Protein AF-A0A961GAX3-F1 (afdb_monomer_lite)

Structure (mmCIF, N/CA/C/O backbone):
data_AF-A0A961GAX3-F1
#
_entry.id   AF-A0A961GAX3-F1
#
loop_
_atom_site.group_PDB
_atom_site.id
_atom_site.type_symbol
_atom_site.label_atom_id
_atom_site.label_alt_id
_atom_site.label_comp_id
_atom_site.label_asym_id
_atom_site.label_entity_id
_atom_site.label_seq_id
_atom_site.pdbx_PDB_ins_code
_atom_site.Cartn_x
_atom_site.Cartn_y
_atom_site.Cartn_z
_atom_site.occupancy
_atom_site.B_iso_or_equiv
_atom_site.auth_seq_id
_atom_site.auth_comp_id
_atom_site.auth_asym_id
_atom_site.auth_atom_id
_atom_site.pdbx_PDB_model_num
ATOM 1 N N . MET A 1 1 ? 56.245 -54.446 -40.796 1.00 44.62 1 MET A N 1
ATOM 2 C CA . MET A 1 1 ? 55.025 -54.880 -41.505 1.00 44.62 1 MET A CA 1
ATOM 3 C C . MET A 1 1 ? 53.901 -54.897 -40.489 1.00 44.62 1 MET A C 1
ATOM 5 O O . MET A 1 1 ? 53.884 -55.781 -39.648 1.00 44.62 1 MET A O 1
ATOM 9 N N . ALA A 1 2 ? 53.057 -53.870 -40.490 1.00 53.25 2 ALA A N 1
ATOM 10 C CA . ALA A 1 2 ? 51.836 -53.818 -39.697 1.00 53.25 2 ALA A CA 1
ATOM 11 C C . ALA A 1 2 ? 50.770 -53.218 -40.616 1.00 53.25 2 ALA A C 1
ATOM 13 O O . ALA A 1 2 ? 50.854 -52.039 -40.960 1.00 53.25 2 ALA A O 1
ATOM 14 N N . ASP A 1 3 ? 49.856 -54.063 -41.089 1.00 55.44 3 ASP A N 1
ATOM 15 C CA . ASP A 1 3 ? 48.730 -53.647 -41.918 1.00 55.44 3 ASP A CA 1
ATOM 16 C C . ASP A 1 3 ? 47.717 -52.904 -41.045 1.00 55.44 3 ASP A C 1
ATOM 18 O O . ASP A 1 3 ? 47.055 -53.480 -40.180 1.00 55.44 3 ASP A O 1
ATOM 22 N N . SER A 1 4 ? 47.620 -51.595 -41.267 1.00 66.50 4 SER A N 1
ATOM 23 C CA . SER A 1 4 ? 46.570 -50.748 -40.713 1.00 66.50 4 SER A CA 1
ATOM 24 C C . SER A 1 4 ? 45.302 -50.965 -41.534 1.00 66.50 4 SER A C 1
ATOM 26 O O . SER A 1 4 ? 45.187 -50.496 -42.666 1.00 66.50 4 SER A O 1
ATOM 28 N N . THR A 1 5 ? 44.354 -51.715 -40.976 1.00 61.47 5 THR A N 1
ATOM 29 C CA . THR A 1 5 ? 43.037 -51.917 -41.587 1.00 61.47 5 THR A CA 1
ATOM 30 C C . THR A 1 5 ? 42.170 -50.706 -41.249 1.00 61.47 5 THR A C 1
ATOM 32 O O . THR A 1 5 ? 41.530 -50.654 -40.200 1.00 61.47 5 THR A O 1
ATOM 35 N N . ALA A 1 6 ? 42.188 -49.691 -42.112 1.00 61.75 6 ALA A N 1
ATOM 36 C CA . ALA A 1 6 ? 41.273 -48.562 -42.017 1.00 61.75 6 ALA A CA 1
ATOM 37 C C . ALA A 1 6 ? 39.861 -49.037 -42.392 1.00 61.75 6 ALA A C 1
ATOM 39 O O . ALA A 1 6 ? 39.559 -49.254 -43.566 1.00 61.75 6 ALA A O 1
ATOM 40 N N . ALA A 1 7 ? 39.004 -49.221 -41.385 1.00 64.38 7 ALA A N 1
ATOM 41 C CA . ALA A 1 7 ? 37.583 -49.464 -41.585 1.00 64.38 7 ALA A CA 1
ATOM 42 C C . ALA A 1 7 ? 36.988 -48.277 -42.355 1.00 64.38 7 ALA A C 1
ATOM 44 O O . ALA A 1 7 ? 36.882 -47.163 -41.842 1.00 64.38 7 ALA A O 1
ATOM 45 N N . THR A 1 8 ? 36.662 -48.512 -43.621 1.00 63.47 8 THR A N 1
ATOM 46 C CA . THR A 1 8 ? 36.004 -47.539 -44.484 1.00 63.47 8 THR A CA 1
ATOM 47 C C . THR A 1 8 ? 34.572 -47.406 -43.978 1.00 63.47 8 THR A C 1
ATOM 49 O O . THR A 1 8 ? 33.768 -48.318 -44.148 1.00 63.47 8 THR A O 1
ATOM 52 N N . ALA A 1 9 ? 34.278 -46.319 -43.263 1.00 60.88 9 ALA A N 1
ATOM 53 C CA . ALA A 1 9 ? 32.916 -46.007 -42.856 1.00 60.88 9 ALA A CA 1
ATOM 54 C C . ALA A 1 9 ? 32.071 -45.849 -44.123 1.00 60.88 9 ALA A C 1
ATOM 56 O O . ALA A 1 9 ? 32.376 -45.008 -44.967 1.00 60.88 9 ALA A O 1
ATOM 57 N N . ASP A 1 10 ? 31.064 -46.704 -44.264 1.00 60.75 10 ASP A N 1
ATOM 58 C CA . ASP A 1 10 ? 30.196 -46.776 -45.429 1.00 60.75 10 ASP A CA 1
ATOM 59 C C . ASP A 1 10 ? 29.312 -45.511 -45.498 1.00 60.75 10 ASP A C 1
ATOM 61 O O . ASP A 1 10 ? 28.414 -45.341 -44.664 1.00 60.75 10 ASP A O 1
ATOM 65 N N . PRO A 1 11 ? 29.559 -44.577 -46.439 1.00 59.50 11 PRO A N 1
ATOM 66 C CA . PRO A 1 11 ? 28.856 -43.294 -46.498 1.00 59.50 11 PRO A CA 1
ATOM 67 C C . PRO A 1 11 ? 27.391 -43.434 -46.945 1.00 59.50 11 PRO A C 1
ATOM 69 O O . PRO A 1 11 ? 26.654 -42.443 -46.990 1.00 59.50 11 PRO A O 1
ATOM 72 N N . GLU A 1 12 ? 26.956 -44.645 -47.301 1.00 53.31 12 GLU A N 1
ATOM 73 C CA . GLU A 1 12 ? 25.617 -44.906 -47.819 1.00 53.31 12 GLU A CA 1
ATOM 74 C C . GLU A 1 12 ? 24.557 -45.028 -46.708 1.00 53.31 12 GLU A C 1
ATOM 76 O O . GLU A 1 12 ? 23.417 -44.588 -46.892 1.00 53.31 12 GLU A O 1
ATOM 81 N N . LEU A 1 13 ? 24.936 -45.492 -45.510 1.00 53.84 13 LEU A N 1
ATOM 82 C CA . LEU A 1 13 ? 24.017 -45.607 -44.365 1.00 53.84 13 LEU A CA 1
ATOM 83 C C . LEU A 1 13 ? 23.587 -44.247 -43.780 1.00 53.84 13 LEU A C 1
ATOM 85 O O . LEU A 1 13 ? 22.496 -44.137 -43.214 1.00 53.84 13 LEU A O 1
ATOM 89 N N . ASP A 1 14 ? 24.373 -43.184 -43.978 1.00 54.28 14 ASP A N 1
ATOM 90 C CA . ASP A 1 14 ? 24.046 -41.841 -43.473 1.00 54.28 14 ASP A CA 1
ATOM 91 C C . ASP A 1 14 ? 23.027 -41.085 -44.346 1.00 54.28 14 ASP A C 1
ATOM 93 O O . ASP A 1 14 ? 22.298 -40.211 -43.859 1.00 54.28 14 ASP A O 1
ATOM 97 N N . ARG A 1 15 ? 22.902 -41.434 -45.634 1.00 55.25 15 ARG A N 1
ATOM 98 C CA . ARG A 1 15 ? 22.014 -40.708 -46.565 1.00 55.25 15 ARG A CA 1
ATOM 99 C C . ARG A 1 15 ? 20.536 -41.049 -46.386 1.00 55.25 15 ARG A C 1
ATOM 101 O O . ARG A 1 15 ? 19.686 -40.186 -46.605 1.00 55.25 15 ARG A O 1
ATOM 108 N N . VAL A 1 16 ? 20.215 -42.260 -45.931 1.00 53.75 16 VAL A N 1
ATOM 109 C CA . VAL A 1 16 ? 18.820 -42.701 -45.726 1.00 53.75 16 VAL A CA 1
ATOM 110 C C . VAL A 1 16 ? 18.269 -42.253 -44.361 1.00 53.75 16 VAL A C 1
ATOM 112 O O . VAL A 1 16 ? 17.062 -42.059 -44.204 1.00 53.75 16 VAL A O 1
ATOM 115 N N . ALA A 1 17 ? 19.139 -41.997 -43.378 1.00 54.66 17 ALA A N 1
ATOM 116 C CA . ALA A 1 17 ? 18.741 -41.509 -42.055 1.00 54.66 17 ALA A CA 1
ATOM 117 C C . ALA A 1 17 ? 18.467 -39.989 -42.012 1.00 54.66 17 ALA A C 1
ATOM 119 O O . ALA A 1 17 ? 17.726 -39.514 -41.144 1.00 54.66 17 ALA A O 1
ATOM 120 N N . ALA A 1 18 ? 19.024 -39.219 -42.952 1.00 59.62 18 ALA A N 1
ATOM 121 C CA . ALA A 1 18 ? 18.955 -37.757 -42.978 1.00 59.62 18 ALA A CA 1
ATOM 122 C C . ALA A 1 18 ? 17.530 -37.150 -43.036 1.00 59.62 18 ALA A C 1
ATOM 124 O O . ALA A 1 18 ? 17.259 -36.237 -42.250 1.00 59.62 18 ALA A O 1
ATOM 125 N N . PRO A 1 19 ? 16.587 -37.610 -43.887 1.00 67.06 19 PRO A N 1
ATOM 126 C CA . PRO A 1 19 ? 15.268 -36.977 -43.982 1.00 67.06 19 PRO A CA 1
ATOM 127 C C . PRO A 1 19 ? 14.395 -37.263 -42.756 1.00 67.06 19 PRO A C 1
ATOM 129 O O . PRO A 1 19 ? 13.707 -36.368 -42.268 1.00 67.06 19 PRO A O 1
ATOM 132 N N . ARG A 1 20 ? 14.472 -38.479 -42.196 1.00 72.06 20 ARG A N 1
ATOM 133 C CA . ARG A 1 20 ? 13.721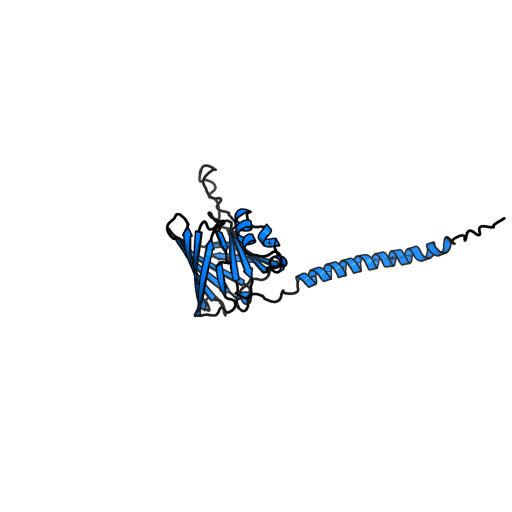 -38.852 -40.986 1.00 72.06 20 ARG A CA 1
ATOM 134 C C . ARG A 1 20 ? 14.228 -38.110 -39.751 1.00 72.06 20 ARG A C 1
ATOM 136 O O . ARG A 1 20 ? 13.416 -37.654 -38.953 1.00 72.06 20 ARG A O 1
ATOM 143 N N . ARG A 1 21 ? 15.548 -37.923 -39.622 1.00 73.44 21 ARG A N 1
ATOM 144 C CA . ARG A 1 21 ? 16.147 -37.126 -38.537 1.00 73.44 21 ARG A CA 1
ATOM 145 C C . ARG A 1 21 ? 15.779 -35.645 -38.639 1.00 73.44 21 ARG A C 1
ATOM 147 O O . ARG A 1 21 ? 15.472 -35.036 -37.621 1.00 73.44 21 ARG A O 1
ATOM 154 N N . ARG A 1 22 ? 15.743 -35.078 -39.852 1.00 75.75 22 ARG A N 1
ATOM 155 C CA . ARG A 1 22 ? 15.303 -33.688 -40.076 1.00 75.75 22 ARG A CA 1
ATOM 156 C C . ARG A 1 22 ? 13.824 -33.488 -39.750 1.00 75.75 22 ARG A C 1
ATOM 158 O O . ARG A 1 22 ? 13.491 -32.506 -39.100 1.00 75.75 22 ARG A O 1
ATOM 165 N N . LEU A 1 23 ? 12.961 -34.429 -40.139 1.00 81.44 23 LEU A N 1
ATOM 166 C CA . LEU A 1 23 ? 11.537 -34.387 -39.796 1.00 81.44 23 LEU A CA 1
ATOM 167 C C . LEU A 1 23 ? 11.319 -34.511 -38.280 1.00 81.44 23 LEU A C 1
ATOM 169 O O . LEU A 1 23 ? 10.557 -33.742 -37.706 1.00 81.44 23 LEU A O 1
ATOM 173 N N . ALA A 1 24 ? 12.026 -35.437 -37.624 1.00 81.06 24 ALA A N 1
ATOM 174 C CA . ALA A 1 24 ? 11.963 -35.590 -36.174 1.00 81.06 24 ALA A CA 1
ATOM 175 C C . ALA A 1 24 ? 12.418 -34.311 -35.452 1.00 81.06 24 ALA A C 1
ATOM 177 O O . ALA A 1 24 ? 11.715 -33.834 -34.568 1.00 81.06 24 ALA A O 1
ATOM 178 N N . ALA A 1 25 ? 13.533 -33.702 -35.869 1.00 78.44 25 ALA A N 1
ATOM 179 C CA . ALA A 1 25 ? 14.003 -32.438 -35.300 1.00 78.44 25 ALA A CA 1
ATOM 180 C C . ALA A 1 25 ? 12.998 -31.289 -35.509 1.00 78.44 25 ALA A C 1
ATOM 182 O O . ALA A 1 25 ? 12.737 -30.532 -34.576 1.00 78.44 25 ALA A O 1
ATOM 183 N N . ALA A 1 26 ? 12.386 -31.199 -36.695 1.00 83.00 26 ALA A N 1
ATOM 184 C CA . ALA A 1 26 ? 11.384 -30.182 -37.017 1.00 83.00 26 ALA A CA 1
ATOM 185 C C . ALA A 1 26 ? 10.097 -30.295 -36.181 1.00 83.00 26 ALA A C 1
ATOM 187 O O . ALA A 1 26 ? 9.376 -29.312 -36.067 1.00 83.00 26 ALA A O 1
ATOM 188 N N . ILE A 1 27 ? 9.812 -31.461 -35.593 1.00 88.19 27 ILE A N 1
ATOM 189 C CA . ILE A 1 27 ? 8.665 -31.672 -34.697 1.00 88.19 27 ILE A CA 1
ATOM 190 C C . ILE A 1 27 ? 9.081 -31.499 -33.232 1.00 88.19 27 ILE A C 1
ATOM 192 O O . ILE A 1 27 ? 8.392 -30.828 -32.466 1.00 88.19 27 ILE A O 1
ATOM 196 N N . VAL A 1 28 ? 10.214 -32.083 -32.836 1.00 90.25 28 VAL A N 1
ATOM 197 C CA . VAL A 1 28 ? 10.660 -32.105 -31.435 1.00 90.25 28 VAL A CA 1
ATOM 198 C C . VAL A 1 28 ? 11.005 -30.706 -30.936 1.00 90.25 28 VAL A C 1
ATOM 200 O O . VAL A 1 28 ? 10.596 -30.351 -29.837 1.00 90.25 28 VAL A O 1
ATOM 203 N N . VAL A 1 29 ? 11.706 -29.890 -31.727 1.00 87.44 29 VAL A N 1
ATOM 204 C CA . VAL A 1 29 ? 12.098 -28.535 -31.304 1.00 87.44 29 VAL A CA 1
ATOM 205 C C . VAL A 1 29 ? 10.883 -27.647 -30.998 1.00 87.44 29 VAL A C 1
ATOM 207 O O . VAL A 1 29 ? 10.808 -27.156 -29.873 1.00 87.44 29 VAL A O 1
ATOM 210 N N . PRO A 1 30 ? 9.899 -27.456 -31.902 1.00 87.38 30 PRO A N 1
ATOM 211 C CA . PRO A 1 30 ? 8.727 -26.649 -31.576 1.00 87.38 30 PRO A CA 1
ATOM 212 C C . PRO A 1 30 ? 7.880 -27.274 -30.466 1.00 87.38 30 PRO A C 1
ATOM 214 O O . PRO A 1 30 ? 7.343 -26.531 -29.656 1.00 87.38 30 PRO A O 1
ATOM 217 N N . ALA A 1 31 ? 7.802 -28.605 -30.360 1.00 87.88 31 ALA A N 1
ATOM 218 C CA . ALA A 1 31 ? 7.109 -29.245 -29.242 1.00 87.88 31 ALA A CA 1
ATOM 219 C C . ALA A 1 31 ? 7.772 -28.922 -27.891 1.00 87.88 31 ALA A C 1
ATOM 221 O O . ALA A 1 31 ? 7.073 -28.573 -26.945 1.00 87.88 31 ALA A O 1
ATOM 222 N N . VAL A 1 32 ? 9.106 -28.974 -27.802 1.00 89.75 32 VAL A N 1
ATOM 223 C CA . VAL A 1 32 ? 9.855 -28.586 -26.594 1.00 89.75 32 VAL A CA 1
ATOM 224 C C . VAL A 1 32 ? 9.686 -27.097 -26.299 1.00 89.75 32 VAL A C 1
ATOM 226 O O . VAL A 1 32 ? 9.496 -26.739 -25.142 1.00 89.75 32 VAL A O 1
ATOM 229 N N . VAL A 1 33 ? 9.694 -26.234 -27.318 1.00 88.94 33 VAL A N 1
ATOM 230 C CA . VAL A 1 33 ? 9.457 -24.791 -27.140 1.00 88.94 33 VAL A CA 1
ATOM 231 C C . VAL A 1 33 ? 8.035 -24.522 -26.643 1.00 88.94 33 VAL A C 1
ATOM 233 O O . VAL A 1 33 ? 7.868 -23.766 -25.694 1.00 88.94 33 VAL A O 1
ATOM 236 N N . VAL A 1 34 ? 7.015 -25.160 -27.224 1.00 88.19 34 VAL A N 1
ATOM 237 C CA . VAL A 1 34 ? 5.610 -25.004 -26.808 1.00 88.19 34 VAL A CA 1
ATOM 238 C C . VAL A 1 34 ? 5.384 -25.557 -25.404 1.00 88.19 34 VAL A C 1
ATOM 240 O O . VAL A 1 34 ? 4.711 -24.913 -24.607 1.00 88.19 34 VAL A O 1
ATOM 243 N N . LEU A 1 35 ? 5.962 -26.714 -25.069 1.00 86.00 35 LEU A N 1
ATOM 244 C CA . LEU A 1 35 ? 5.871 -27.282 -23.721 1.00 86.00 35 LEU A CA 1
ATOM 245 C C . LEU A 1 35 ? 6.642 -26.445 -22.695 1.00 86.00 35 LEU A C 1
ATOM 247 O O . LEU A 1 35 ? 6.156 -26.260 -21.585 1.00 86.00 35 LEU A O 1
ATOM 251 N N . GLY A 1 36 ? 7.809 -25.911 -23.063 1.00 81.31 36 GLY A N 1
ATOM 252 C CA . GLY A 1 36 ? 8.602 -25.027 -22.209 1.00 81.31 36 GLY A CA 1
ATOM 253 C C . GLY A 1 36 ? 7.897 -23.696 -21.948 1.00 81.31 36 GLY A C 1
ATOM 254 O O . GLY A 1 36 ? 7.695 -23.328 -20.796 1.00 81.31 36 GLY A O 1
ATOM 255 N N . ALA A 1 37 ? 7.453 -23.012 -23.005 1.00 80.25 37 ALA A N 1
ATOM 256 C CA . ALA A 1 37 ? 6.710 -21.757 -22.895 1.00 80.25 37 ALA A CA 1
ATOM 257 C C . ALA A 1 37 ? 5.357 -21.953 -22.194 1.00 80.25 37 ALA A C 1
ATOM 259 O O . ALA A 1 37 ? 4.985 -21.157 -21.339 1.00 80.25 37 ALA A O 1
ATOM 260 N N . GLY A 1 38 ? 4.647 -23.040 -22.511 1.00 73.69 38 GLY A N 1
ATOM 261 C CA . GLY A 1 38 ? 3.393 -23.401 -21.856 1.00 73.69 38 GLY A CA 1
ATOM 262 C C . GLY A 1 38 ? 3.577 -23.721 -20.374 1.00 73.69 38 GLY A C 1
ATOM 263 O O . GLY A 1 38 ? 2.755 -23.305 -19.570 1.00 73.69 38 GLY A O 1
ATOM 264 N N . GLY A 1 39 ? 4.667 -24.401 -20.003 1.00 70.88 39 GLY A N 1
ATOM 265 C CA . GLY A 1 39 ? 5.006 -24.695 -18.610 1.00 70.88 39 GLY A CA 1
ATOM 266 C C . GLY A 1 39 ? 5.318 -23.442 -17.792 1.00 70.88 39 GLY A C 1
ATOM 267 O O . GLY A 1 39 ? 4.837 -23.333 -16.669 1.00 70.88 39 GLY A O 1
ATOM 268 N N . ILE A 1 40 ? 6.056 -22.483 -18.364 1.00 69.88 40 ILE A N 1
ATOM 269 C CA . ILE A 1 40 ? 6.327 -21.183 -17.724 1.00 69.88 40 ILE A CA 1
ATOM 270 C C . ILE A 1 40 ? 5.022 -20.396 -17.565 1.00 69.88 40 ILE A C 1
ATOM 272 O O . ILE A 1 40 ? 4.684 -20.003 -16.456 1.00 69.88 40 ILE A O 1
ATOM 276 N N . ALA A 1 41 ? 4.225 -20.282 -18.631 1.00 66.75 41 ALA A N 1
ATOM 277 C CA . ALA A 1 41 ? 2.940 -19.589 -18.568 1.00 66.75 41 ALA A CA 1
ATOM 278 C C . ALA A 1 41 ? 1.968 -20.230 -17.557 1.00 66.75 41 ALA A C 1
ATOM 280 O O . ALA A 1 41 ? 1.210 -19.529 -16.900 1.00 66.75 41 ALA A O 1
ATOM 281 N N . TRP A 1 42 ? 1.976 -21.559 -17.402 1.00 67.12 42 TRP A N 1
ATOM 282 C CA . TRP A 1 42 ? 1.170 -22.239 -16.382 1.00 67.12 42 TRP A CA 1
ATOM 283 C C . TRP A 1 42 ? 1.698 -22.045 -14.962 1.00 67.12 42 TRP A C 1
ATOM 285 O O . TRP A 1 42 ? 0.8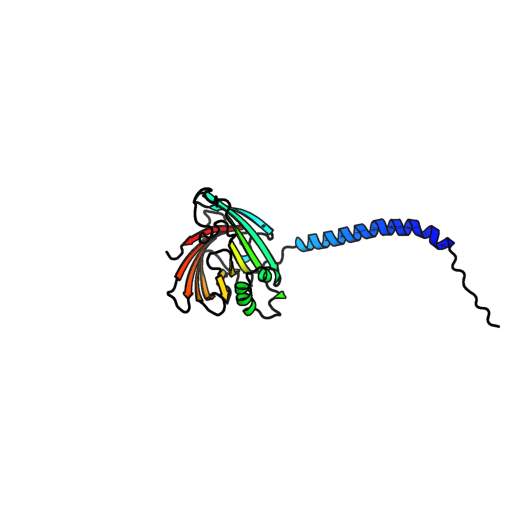97 -21.955 -14.034 1.00 67.12 42 TRP A O 1
ATOM 295 N N . ALA A 1 43 ? 3.018 -21.985 -14.784 1.00 61.88 43 ALA A N 1
ATOM 296 C CA . ALA A 1 43 ? 3.622 -21.672 -13.494 1.00 61.88 43 ALA A CA 1
ATOM 297 C C . ALA A 1 43 ? 3.285 -20.237 -13.059 1.00 61.88 43 ALA A C 1
ATOM 299 O O . ALA A 1 43 ? 2.965 -20.032 -11.892 1.00 61.88 43 ALA A O 1
ATOM 300 N N . ASP A 1 44 ? 3.243 -19.293 -14.004 1.00 60.75 44 ASP A N 1
ATOM 301 C CA . ASP A 1 44 ? 2.817 -17.908 -13.762 1.00 60.75 44 ASP A CA 1
ATOM 302 C C . ASP A 1 44 ? 1.314 -17.798 -13.442 1.00 60.75 44 ASP A C 1
ATOM 304 O O . ASP A 1 44 ? 0.881 -16.884 -12.743 1.00 60.75 44 ASP A O 1
ATOM 308 N N . LEU A 1 45 ? 0.499 -18.747 -13.916 1.00 62.00 45 LEU A N 1
ATOM 309 C CA . LEU A 1 45 ? -0.937 -18.802 -13.620 1.00 62.00 45 LEU A CA 1
ATOM 310 C C . LEU A 1 45 ? -1.261 -19.458 -12.273 1.00 62.00 45 LEU A C 1
ATOM 312 O O . LEU A 1 45 ? -2.398 -19.339 -11.809 1.00 62.00 45 LEU A O 1
ATOM 316 N N . ALA A 1 46 ? -0.320 -20.174 -11.650 1.00 54.34 46 ALA A N 1
ATOM 317 C CA . ALA A 1 46 ? -0.560 -20.789 -10.353 1.00 54.34 46 ALA A CA 1
ATOM 318 C C . ALA A 1 46 ? -0.611 -19.686 -9.280 1.00 54.34 46 ALA A C 1
ATOM 320 O O . ALA A 1 46 ? 0.407 -19.042 -9.023 1.00 54.34 46 ALA A O 1
ATOM 321 N N . PRO A 1 47 ? -1.764 -19.449 -8.624 1.00 58.81 47 PRO A N 1
ATOM 322 C CA . PRO A 1 47 ? -1.840 -18.430 -7.591 1.00 58.81 47 PRO A CA 1
ATOM 323 C C . PRO A 1 47 ? -0.880 -18.807 -6.465 1.00 58.81 47 PRO A C 1
ATOM 325 O O . PRO A 1 47 ? -1.010 -19.875 -5.859 1.00 58.81 47 PRO A O 1
ATOM 328 N N . ALA A 1 48 ? 0.092 -17.934 -6.184 1.00 60.94 48 ALA A N 1
ATOM 329 C CA . ALA A 1 48 ? 0.938 -18.088 -5.014 1.00 60.94 48 ALA A CA 1
ATOM 330 C C . ALA A 1 48 ? 0.036 -18.262 -3.778 1.00 60.94 48 ALA A C 1
ATOM 332 O O . ALA A 1 48 ? -0.966 -17.547 -3.653 1.00 60.94 48 ALA A O 1
ATOM 333 N N . PRO A 1 49 ? 0.349 -19.206 -2.871 1.00 58.66 49 PRO A N 1
ATOM 334 C CA . PRO A 1 49 ? -0.451 -19.402 -1.674 1.00 58.66 49 PRO A CA 1
ATOM 335 C C . PRO A 1 49 ? -0.553 -18.062 -0.938 1.00 58.66 49 PRO A C 1
ATOM 337 O O . PRO A 1 49 ? 0.488 -17.415 -0.751 1.00 58.66 49 PRO A O 1
ATOM 340 N N . PRO A 1 50 ? -1.770 -17.626 -0.564 1.00 65.25 50 PRO A N 1
ATOM 341 C CA . PRO A 1 50 ? -1.967 -16.316 0.029 1.00 65.25 50 PRO A CA 1
ATOM 342 C C . PRO A 1 50 ? -1.140 -16.226 1.310 1.00 65.25 50 PRO A C 1
ATOM 344 O O . PRO A 1 50 ? -1.287 -17.037 2.221 1.00 65.25 50 PRO A O 1
ATOM 347 N N . VAL A 1 51 ? -0.238 -15.252 1.353 1.00 74.44 51 VAL A N 1
ATOM 348 C CA . VAL A 1 51 ? 0.453 -14.832 2.576 1.00 74.44 51 VAL A CA 1
ATOM 349 C C . VAL A 1 51 ? -0.100 -13.466 2.947 1.00 74.44 51 VAL A C 1
ATOM 351 O O . VAL A 1 51 ? -0.419 -12.681 2.056 1.00 74.44 51 VAL A O 1
ATOM 354 N N . GLY A 1 52 ? -0.297 -13.235 4.245 1.00 74.31 52 GLY A N 1
ATOM 355 C CA . GLY A 1 52 ? -1.089 -12.116 4.765 1.00 74.31 52 GLY A CA 1
ATOM 356 C C . GLY A 1 52 ? -2.372 -12.524 5.493 1.00 74.31 52 GLY A C 1
ATOM 357 O O . GLY A 1 52 ? -3.186 -11.659 5.784 1.00 74.31 52 GLY A O 1
ATOM 358 N N . GLY A 1 53 ? -2.618 -13.814 5.755 1.00 85.56 53 GLY A N 1
ATOM 359 C CA . GLY A 1 53 ? -3.827 -14.260 6.462 1.00 85.56 53 GLY A CA 1
ATOM 360 C C . GLY A 1 53 ? -5.133 -13.801 5.792 1.00 85.56 53 GLY A C 1
ATOM 361 O O . GLY A 1 53 ? -5.277 -13.873 4.572 1.00 85.56 53 GLY A O 1
ATOM 362 N N . ALA A 1 54 ? -6.087 -13.319 6.585 1.00 87.50 54 ALA A N 1
ATOM 363 C CA . ALA A 1 54 ? -7.316 -12.679 6.126 1.00 87.50 54 ALA A CA 1
ATOM 364 C C . ALA A 1 54 ? -7.063 -11.377 5.346 1.00 87.50 54 ALA A C 1
ATOM 366 O O . ALA A 1 54 ? -7.818 -11.108 4.413 1.00 87.50 54 ALA A O 1
ATOM 367 N N . ALA A 1 55 ? -6.004 -10.608 5.639 1.00 92.88 55 ALA A N 1
ATOM 368 C CA . ALA A 1 55 ? -5.674 -9.393 4.880 1.00 92.88 55 ALA A CA 1
ATOM 369 C C . ALA A 1 55 ? -5.394 -9.690 3.398 1.00 92.88 55 ALA A C 1
ATOM 371 O O . ALA A 1 55 ? -5.778 -8.918 2.518 1.00 92.88 55 ALA A O 1
ATOM 372 N N . ALA A 1 56 ? -4.822 -10.862 3.101 1.00 92.19 56 ALA A N 1
ATOM 373 C CA . ALA A 1 56 ? -4.529 -11.289 1.733 1.00 92.19 56 ALA A CA 1
ATOM 374 C C . ALA A 1 56 ? -5.776 -11.337 0.832 1.00 92.19 56 ALA A C 1
ATOM 376 O O . ALA A 1 56 ? -5.658 -11.171 -0.382 1.00 92.19 56 ALA A O 1
ATOM 377 N N . ARG A 1 57 ? -6.976 -11.526 1.407 1.00 94.56 57 ARG A N 1
ATOM 378 C CA . ARG A 1 57 ? -8.237 -11.559 0.647 1.00 94.56 57 ARG A CA 1
ATOM 379 C C . ARG A 1 57 ? -8.599 -10.208 0.037 1.00 94.56 57 ARG A C 1
ATOM 381 O O . ARG A 1 57 ? -9.387 -10.180 -0.900 1.00 94.56 57 ARG A O 1
ATOM 388 N N . TYR A 1 58 ? -8.074 -9.109 0.578 1.00 96.75 58 TYR A N 1
ATOM 389 C CA . TYR A 1 58 ? -8.334 -7.762 0.074 1.00 96.75 58 TYR A CA 1
ATOM 390 C C . TYR A 1 58 ? -7.360 -7.348 -1.017 1.00 96.75 58 TYR A C 1
ATOM 392 O O . TYR A 1 58 ? -7.650 -6.401 -1.733 1.00 96.75 58 TYR A O 1
ATOM 400 N N . LEU A 1 59 ? -6.233 -8.040 -1.179 1.00 95.75 59 LEU A N 1
ATOM 401 C CA . LEU A 1 59 ? -5.249 -7.667 -2.186 1.00 95.75 59 LEU A CA 1
ATOM 402 C C . LEU A 1 59 ? -5.807 -7.886 -3.601 1.00 95.75 59 LEU A C 1
ATOM 404 O O . LEU A 1 59 ? -6.429 -8.926 -3.852 1.00 95.75 59 LEU A O 1
ATOM 408 N N . PRO A 1 60 ? -5.563 -6.953 -4.540 1.00 95.56 60 PRO A N 1
ATOM 409 C CA . PRO A 1 60 ? -5.888 -7.168 -5.941 1.00 95.56 60 PRO A CA 1
ATOM 410 C C . PRO A 1 60 ? -5.143 -8.374 -6.525 1.00 95.56 60 PRO A C 1
ATOM 412 O O . PRO A 1 60 ? -4.134 -8.851 -5.987 1.00 95.56 60 PRO A O 1
ATOM 415 N N . ALA A 1 61 ? -5.619 -8.847 -7.675 1.00 92.56 61 ALA A N 1
ATOM 416 C CA . ALA A 1 61 ? -4.837 -9.761 -8.497 1.00 92.56 61 ALA A CA 1
ATOM 417 C C . ALA A 1 61 ? -3.492 -9.119 -8.895 1.00 92.56 61 ALA A C 1
ATOM 419 O O . ALA A 1 61 ? -3.350 -7.898 -8.955 1.00 92.56 61 ALA A O 1
ATOM 420 N N . ASP A 1 62 ? -2.493 -9.960 -9.156 1.00 94.00 62 ASP A N 1
ATOM 421 C CA . ASP A 1 62 ? -1.212 -9.472 -9.661 1.00 94.00 62 ASP A CA 1
ATOM 422 C C . ASP A 1 62 ? -1.380 -8.956 -11.096 1.00 94.00 62 ASP A C 1
ATOM 424 O O . ASP A 1 62 ? -2.160 -9.524 -11.863 1.00 94.00 62 ASP A O 1
ATOM 428 N N . GLY A 1 63 ? -0.696 -7.865 -11.434 1.00 93.69 63 GLY A N 1
ATOM 429 C CA . GLY A 1 63 ? -0.818 -7.181 -12.721 1.00 93.69 63 GLY A CA 1
ATOM 430 C C . GLY A 1 63 ? -2.183 -6.531 -12.974 1.00 93.69 63 GLY A C 1
ATOM 431 O O . GLY A 1 63 ? -2.503 -6.225 -14.121 1.00 93.69 63 GLY A O 1
ATOM 432 N N . SER A 1 64 ? -3.024 -6.347 -11.949 1.00 94.25 64 SER A N 1
ATOM 433 C CA . SER A 1 64 ? -4.330 -5.709 -12.136 1.00 94.25 64 SER A CA 1
ATOM 434 C C . SER A 1 64 ? -4.190 -4.200 -12.321 1.00 94.25 64 SER A C 1
ATOM 436 O O . SER A 1 64 ? -3.456 -3.568 -11.563 1.00 94.25 64 SER A O 1
ATOM 438 N N . ALA A 1 65 ? -4.986 -3.628 -13.222 1.00 96.62 65 ALA A N 1
ATOM 439 C CA . ALA A 1 65 ? -5.191 -2.190 -13.354 1.00 96.62 65 ALA A CA 1
ATOM 440 C C . ALA A 1 65 ? -6.681 -1.860 -13.183 1.00 96.62 65 ALA A C 1
ATOM 442 O O . ALA A 1 65 ? -7.543 -2.581 -13.697 1.00 96.62 65 ALA A O 1
ATOM 443 N N . GLN A 1 66 ? -6.992 -0.798 -12.446 1.00 95.12 66 GLN A N 1
ATOM 444 C CA . GLN A 1 66 ? -8.356 -0.339 -12.187 1.00 95.12 66 GLN A CA 1
ATOM 445 C C . GLN A 1 66 ? -8.444 1.171 -12.405 1.00 95.12 66 GLN A C 1
ATOM 447 O O . GLN A 1 66 ? -7.563 1.906 -11.979 1.00 95.12 66 GLN A O 1
ATOM 452 N N . LEU A 1 67 ? -9.524 1.623 -13.043 1.00 95.06 67 LEU A N 1
ATOM 453 C CA . LEU A 1 67 ? -9.905 3.032 -13.037 1.00 95.06 67 LEU A CA 1
ATOM 454 C C . LEU A 1 67 ? -10.638 3.316 -11.723 1.00 95.06 67 LEU A C 1
ATOM 456 O O . LEU A 1 67 ? -11.670 2.691 -11.453 1.00 95.06 67 LEU A O 1
ATOM 460 N N . GLN A 1 68 ? -10.106 4.229 -10.921 1.00 94.25 68 GLN A N 1
ATOM 461 C CA . GLN A 1 68 ? -10.752 4.744 -9.721 1.00 94.25 68 GLN A CA 1
ATOM 462 C C . GLN A 1 68 ? -11.316 6.130 -10.034 1.00 94.25 68 GLN A C 1
ATOM 464 O O . GLN A 1 68 ? -10.656 6.934 -10.682 1.00 94.25 68 GLN A O 1
ATOM 469 N N . LEU A 1 69 ? -12.560 6.370 -9.621 1.00 90.75 69 LEU A N 1
ATOM 470 C CA . LEU A 1 69 ? -13.212 7.671 -9.732 1.00 90.75 69 LEU A CA 1
ATOM 471 C C . LEU A 1 69 ? -13.405 8.211 -8.322 1.00 90.75 69 LEU A C 1
ATOM 473 O O . LEU A 1 69 ? -14.049 7.554 -7.495 1.00 90.75 69 LEU A O 1
ATOM 477 N N . ASP A 1 70 ? -12.866 9.390 -8.070 1.00 86.75 70 ASP A N 1
ATOM 478 C CA . ASP A 1 70 ? -12.973 10.069 -6.795 1.00 86.75 70 ASP A CA 1
ATOM 479 C C . ASP A 1 70 ? -14.273 10.878 -6.707 1.00 86.75 70 ASP A C 1
ATOM 481 O O . ASP A 1 70 ? -14.968 11.157 -7.689 1.00 86.75 70 ASP A O 1
ATOM 485 N N . ALA A 1 71 ? -14.668 11.209 -5.478 1.00 82.19 71 ALA A N 1
ATOM 486 C CA . ALA A 1 71 ? -15.959 11.844 -5.210 1.00 82.19 71 ALA A CA 1
ATOM 487 C C . ALA A 1 71 ? -16.052 13.291 -5.730 1.00 82.19 71 ALA A C 1
ATOM 489 O O . ALA A 1 71 ? -17.156 13.811 -5.900 1.00 82.19 71 ALA A O 1
ATOM 490 N N . ASP A 1 72 ? -14.913 13.939 -5.948 1.00 83.31 72 ASP A N 1
ATOM 491 C CA . ASP A 1 72 ? -14.773 15.267 -6.550 1.00 83.31 72 ASP A CA 1
ATOM 492 C C . ASP A 1 72 ? -14.773 15.234 -8.088 1.00 83.31 72 ASP A C 1
ATOM 494 O O . ASP A 1 72 ? -14.788 16.288 -8.723 1.00 83.31 72 ASP A O 1
ATOM 498 N N . GLY A 1 73 ? -14.845 14.039 -8.680 1.00 86.50 73 GLY A N 1
ATOM 499 C CA . GLY A 1 73 ? -14.847 13.829 -10.122 1.00 86.50 73 GLY A CA 1
ATOM 500 C C . GLY A 1 73 ? -13.469 13.551 -10.712 1.00 86.50 73 GLY A C 1
ATOM 501 O O . GLY A 1 73 ? -13.417 13.338 -11.920 1.00 86.50 73 GLY A O 1
ATOM 502 N N . GLY A 1 74 ? -12.411 13.522 -9.890 1.00 89.44 74 GLY A N 1
ATOM 503 C CA . GLY A 1 74 ? -11.081 13.094 -10.311 1.00 89.44 74 GLY A CA 1
ATOM 504 C C . GLY A 1 74 ? -11.046 11.619 -10.717 1.00 89.44 74 GLY A C 1
ATOM 505 O O . GLY A 1 74 ? -11.855 10.805 -10.257 1.00 89.44 74 GLY A O 1
ATOM 506 N N . ALA A 1 75 ? -10.107 11.264 -11.584 1.00 91.69 75 ALA A N 1
ATOM 507 C CA . ALA A 1 75 ? -9.884 9.902 -12.030 1.00 91.69 75 ALA A CA 1
ATOM 508 C C . ALA A 1 75 ? -8.413 9.497 -11.904 1.00 91.69 75 ALA A C 1
ATOM 510 O O . ALA A 1 75 ? -7.517 10.219 -12.334 1.00 91.69 75 ALA A O 1
ATOM 511 N N . ASP A 1 76 ? -8.192 8.283 -11.406 1.00 94.44 76 ASP A N 1
ATOM 512 C CA . ASP A 1 76 ? -6.875 7.671 -11.261 1.00 94.44 76 ASP A CA 1
ATOM 513 C C . ASP A 1 76 ? -6.831 6.303 -11.944 1.00 94.44 76 ASP A C 1
ATOM 515 O O . ASP A 1 76 ? -7.785 5.518 -11.891 1.00 94.44 76 ASP A O 1
ATOM 519 N N . VAL A 1 77 ? -5.677 5.947 -12.505 1.00 95.88 77 VAL A N 1
ATOM 520 C CA . VAL A 1 77 ? -5.348 4.553 -12.819 1.00 95.88 77 VAL A CA 1
ATOM 521 C C . VAL A 1 77 ? -4.549 3.965 -11.666 1.00 95.88 77 VAL A C 1
ATOM 523 O O . VAL A 1 77 ? -3.439 4.408 -11.371 1.00 95.88 77 VAL A O 1
ATOM 526 N N . VAL A 1 78 ? -5.110 2.935 -11.037 1.00 97.00 78 VAL A N 1
ATOM 527 C CA . VAL A 1 78 ? -4.477 2.185 -9.954 1.00 97.00 78 VAL A CA 1
ATOM 528 C C . VAL A 1 78 ? -3.976 0.851 -10.484 1.00 97.00 78 VAL A C 1
ATOM 530 O O . VAL A 1 78 ? -4.765 -0.016 -10.866 1.00 97.00 78 VAL A O 1
ATOM 533 N N . GLU A 1 79 ? -2.664 0.664 -10.462 1.00 97.38 79 GLU A N 1
ATOM 534 C CA . GLU A 1 79 ? -1.993 -0.570 -10.860 1.00 97.38 79 GLU A CA 1
ATOM 535 C C . GLU A 1 79 ? -1.475 -1.318 -9.629 1.00 97.38 79 GLU A C 1
ATOM 537 O O . GLU A 1 79 ? -1.055 -0.720 -8.636 1.00 97.38 79 GLU A O 1
ATOM 542 N N . SER A 1 80 ? -1.511 -2.647 -9.681 1.00 97.38 80 SER A N 1
ATOM 543 C CA . SER A 1 80 ? -1.072 -3.523 -8.597 1.00 97.38 80 SER A CA 1
ATOM 544 C C . SER A 1 80 ? -0.113 -4.575 -9.134 1.00 97.38 80 SER A C 1
ATOM 546 O O . SER A 1 80 ? -0.419 -5.268 -10.104 1.00 97.38 80 SER A O 1
ATOM 548 N N . THR A 1 81 ? 1.036 -4.727 -8.483 1.00 96.94 81 THR A N 1
ATOM 549 C CA . THR A 1 81 ? 2.042 -5.746 -8.812 1.00 96.94 81 THR A CA 1
ATOM 550 C C . THR A 1 81 ? 2.473 -6.466 -7.544 1.00 96.94 81 THR A C 1
ATOM 552 O O . THR A 1 81 ? 2.611 -5.846 -6.491 1.00 96.94 81 THR A O 1
ATOM 555 N N . ARG A 1 82 ? 2.713 -7.771 -7.617 1.00 95.62 82 ARG A N 1
ATOM 556 C CA . ARG A 1 82 ? 3.280 -8.570 -6.531 1.00 95.62 82 ARG A CA 1
ATOM 557 C C . ARG A 1 82 ? 4.560 -9.238 -7.003 1.00 95.62 82 ARG A C 1
ATOM 559 O O . ARG A 1 82 ? 4.678 -9.629 -8.156 1.00 95.62 82 ARG A O 1
ATOM 566 N N . ALA A 1 83 ? 5.517 -9.385 -6.100 1.00 95.19 83 ALA A N 1
ATOM 567 C CA . ALA A 1 83 ? 6.761 -10.081 -6.392 1.00 95.19 83 ALA A CA 1
ATOM 568 C C . ALA A 1 83 ? 7.229 -10.890 -5.187 1.00 95.19 83 ALA A C 1
ATOM 570 O O . ALA A 1 83 ? 6.874 -10.595 -4.043 1.00 95.19 83 ALA A O 1
ATOM 571 N N . VAL A 1 84 ? 8.049 -11.904 -5.462 1.00 94.31 84 VAL A N 1
ATOM 572 C CA . VAL A 1 84 ? 8.840 -12.604 -4.451 1.00 94.31 84 VAL A CA 1
ATOM 573 C C . VAL A 1 84 ? 10.311 -12.262 -4.662 1.00 94.31 84 VAL A C 1
ATOM 575 O O . VAL A 1 84 ? 10.777 -12.237 -5.802 1.00 94.31 84 VAL A O 1
ATOM 578 N N . GLY A 1 85 ? 11.033 -12.008 -3.578 1.00 94.25 85 GLY A N 1
ATOM 579 C CA . GLY A 1 85 ? 12.425 -11.590 -3.609 1.00 94.25 85 GLY A CA 1
ATOM 580 C C . GLY A 1 85 ? 12.599 -10.065 -3.658 1.00 94.25 85 GLY A C 1
ATOM 581 O O . GLY A 1 85 ? 11.665 -9.309 -3.382 1.00 94.25 85 GLY A O 1
ATOM 582 N N . PRO A 1 86 ? 13.795 -9.589 -4.041 1.00 95.44 86 PRO A N 1
ATOM 583 C CA . PRO A 1 86 ? 14.163 -8.181 -3.912 1.00 95.44 86 PRO A CA 1
ATOM 584 C C . PRO A 1 86 ? 13.741 -7.280 -5.070 1.00 95.44 86 PRO A C 1
ATOM 586 O O . PRO A 1 86 ? 13.994 -6.081 -5.018 1.00 95.44 86 PRO A O 1
ATOM 589 N N . THR A 1 87 ? 13.148 -7.817 -6.137 1.00 95.62 87 THR A N 1
ATOM 590 C CA . THR A 1 87 ? 12.979 -7.092 -7.408 1.00 95.62 87 THR A CA 1
ATOM 591 C C . THR A 1 87 ? 12.295 -5.737 -7.238 1.00 95.62 87 THR A C 1
ATOM 593 O O . THR A 1 87 ? 12.803 -4.741 -7.736 1.00 95.62 87 THR A O 1
ATOM 596 N N . LEU A 1 88 ? 11.205 -5.671 -6.464 1.00 96.19 88 LEU A N 1
ATOM 597 C CA . LEU A 1 88 ? 10.483 -4.412 -6.239 1.00 96.19 88 LEU A CA 1
ATOM 598 C C . LEU A 1 88 ? 11.228 -3.434 -5.313 1.00 96.19 88 LEU A C 1
ATOM 600 O O . LEU A 1 88 ? 10.978 -2.236 -5.380 1.00 96.19 88 LEU A O 1
ATOM 604 N N . LEU A 1 89 ? 12.165 -3.905 -4.480 1.00 95.19 89 LEU A N 1
ATOM 605 C CA . LEU A 1 89 ? 13.039 -3.020 -3.697 1.00 95.19 89 LEU A CA 1
ATOM 606 C C . LEU A 1 89 ? 14.056 -2.304 -4.588 1.00 95.19 89 LEU A C 1
ATOM 608 O O . LEU A 1 89 ? 14.406 -1.159 -4.320 1.00 95.19 89 LEU A O 1
ATOM 612 N N . LEU A 1 90 ? 14.514 -2.963 -5.658 1.00 95.25 90 LEU A N 1
ATOM 613 C CA . LEU A 1 90 ? 15.470 -2.392 -6.614 1.00 95.25 90 LEU A CA 1
ATOM 614 C C . LEU A 1 90 ? 14.859 -1.279 -7.480 1.00 95.25 90 LEU A C 1
ATOM 616 O O . LEU A 1 90 ? 15.591 -0.553 -8.147 1.00 95.25 90 LEU A O 1
ATOM 620 N N . GLU A 1 91 ? 13.533 -1.145 -7.469 1.00 94.75 91 GLU A N 1
ATOM 621 C CA . GLU A 1 91 ? 12.792 -0.103 -8.184 1.00 94.75 91 GLU A CA 1
ATOM 622 C C . GLU A 1 91 ? 12.554 1.149 -7.322 1.00 94.75 91 GLU A C 1
ATOM 624 O O . GLU A 1 91 ? 12.080 2.168 -7.826 1.00 94.75 91 GLU A O 1
ATOM 629 N N . LEU A 1 92 ? 12.889 1.101 -6.026 1.00 93.50 92 LEU A N 1
ATOM 630 C CA . LEU A 1 92 ? 12.802 2.261 -5.144 1.00 93.50 92 LEU A CA 1
ATOM 631 C C . LEU A 1 92 ? 13.912 3.285 -5.450 1.00 93.50 92 LEU A C 1
ATOM 633 O O . LEU A 1 92 ? 15.026 2.912 -5.829 1.00 93.50 92 LEU A O 1
ATOM 637 N N . PRO A 1 93 ? 13.672 4.586 -5.199 1.00 92.69 93 PRO A N 1
ATOM 638 C CA . PRO A 1 93 ? 14.738 5.578 -5.136 1.00 92.69 93 PRO A CA 1
ATOM 639 C C . PRO A 1 93 ? 15.824 5.148 -4.144 1.00 92.69 93 PRO A C 1
ATOM 641 O O . PRO A 1 93 ? 15.508 4.644 -3.068 1.00 92.69 93 PRO A O 1
ATOM 644 N N . ALA A 1 94 ? 17.094 5.405 -4.470 1.00 91.88 94 ALA A N 1
ATOM 645 C CA . ALA A 1 94 ? 18.243 4.874 -3.728 1.00 91.88 94 ALA A CA 1
ATOM 646 C C . ALA A 1 94 ? 18.182 5.113 -2.207 1.00 91.88 94 ALA A C 1
ATOM 648 O O . ALA A 1 94 ? 18.506 4.215 -1.441 1.00 91.88 94 ALA A O 1
ATOM 649 N N . LEU A 1 95 ? 17.721 6.291 -1.768 1.00 89.12 95 LEU A N 1
ATOM 650 C CA . LEU A 1 95 ? 17.583 6.608 -0.342 1.00 89.12 95 LEU A CA 1
ATOM 651 C C . LEU A 1 95 ? 16.498 5.770 0.350 1.00 89.12 95 LEU A C 1
ATOM 653 O O . LEU A 1 95 ? 16.716 5.279 1.451 1.00 89.12 95 LEU A O 1
ATOM 657 N N . ALA A 1 96 ? 15.343 5.580 -0.293 1.00 91.19 96 ALA A N 1
ATOM 658 C CA . ALA A 1 96 ? 14.284 4.727 0.244 1.00 91.19 96 ALA A CA 1
ATOM 659 C C . ALA A 1 96 ? 14.708 3.252 0.227 1.00 91.19 96 ALA A C 1
ATOM 661 O O . ALA A 1 96 ? 14.448 2.531 1.185 1.00 91.19 96 ALA A O 1
ATOM 662 N N . ALA A 1 97 ? 15.400 2.823 -0.834 1.00 92.56 97 ALA A N 1
ATOM 663 C CA . ALA A 1 97 ? 15.948 1.480 -0.935 1.00 92.56 97 ALA A CA 1
ATOM 664 C C . ALA A 1 97 ? 16.922 1.196 0.216 1.00 92.56 97 ALA A C 1
ATOM 666 O O . ALA A 1 97 ? 16.737 0.206 0.906 1.00 92.56 97 ALA A O 1
ATOM 667 N N . ASP A 1 98 ? 17.910 2.066 0.456 1.00 92.31 98 ASP A N 1
ATOM 668 C CA . ASP A 1 98 ? 18.905 1.912 1.531 1.00 92.31 98 ASP A CA 1
ATOM 669 C C . ASP A 1 98 ? 18.247 1.738 2.912 1.00 92.31 98 ASP A C 1
ATOM 671 O O . ASP A 1 98 ? 18.566 0.801 3.644 1.00 92.31 98 ASP A O 1
ATOM 675 N N . HIS A 1 99 ? 17.246 2.570 3.223 1.00 93.19 99 HIS A N 1
ATOM 676 C CA . HIS A 1 99 ? 16.513 2.476 4.487 1.00 93.19 99 HIS A CA 1
ATOM 677 C C . HIS A 1 99 ? 15.709 1.175 4.625 1.00 93.19 99 HIS A C 1
ATOM 679 O O . HIS A 1 99 ? 15.665 0.582 5.702 1.00 93.19 99 HIS A O 1
ATOM 685 N N . VAL A 1 100 ? 15.077 0.709 3.545 1.00 94.06 100 VAL A N 1
ATOM 686 C CA . VAL A 1 100 ? 14.293 -0.535 3.568 1.00 94.06 100 VAL A CA 1
ATOM 687 C C . VAL A 1 100 ? 15.197 -1.770 3.588 1.00 94.06 100 VAL A C 1
ATOM 689 O O . VAL A 1 100 ? 14.904 -2.736 4.288 1.00 94.06 100 VAL A O 1
ATOM 692 N N . TRP A 1 101 ? 16.317 -1.741 2.867 1.00 93.81 101 TRP A N 1
ATOM 693 C CA . TRP A 1 101 ? 17.270 -2.848 2.797 1.00 93.81 101 TRP A CA 1
ATOM 694 C C . TRP A 1 101 ? 17.914 -3.169 4.141 1.00 93.81 101 TRP A C 1
ATOM 696 O O . TRP A 1 101 ? 18.102 -4.343 4.445 1.00 93.81 101 TRP A O 1
ATOM 706 N N . GLY A 1 102 ? 18.188 -2.157 4.968 1.00 92.31 102 GLY A N 1
ATOM 707 C CA . GLY A 1 102 ? 18.765 -2.351 6.302 1.00 92.31 102 GLY A CA 1
ATOM 708 C C . GLY A 1 102 ? 17.892 -3.149 7.284 1.00 92.31 102 GLY A C 1
ATOM 709 O O . GLY A 1 102 ? 18.359 -3.458 8.376 1.00 92.31 102 GLY A O 1
ATOM 710 N N . GLN A 1 103 ? 16.646 -3.475 6.919 1.00 92.56 103 GLN A N 1
ATOM 711 C CA . GLN A 1 103 ? 15.691 -4.203 7.764 1.00 92.56 103 GLN A CA 1
ATOM 712 C C . GLN A 1 103 ? 15.734 -5.721 7.595 1.00 92.56 103 GLN A C 1
ATOM 714 O O . GLN A 1 103 ? 15.109 -6.423 8.389 1.00 92.56 103 GLN A O 1
ATOM 719 N N . PHE A 1 104 ? 16.394 -6.217 6.549 1.00 95.00 104 PHE A N 1
ATOM 720 C CA . PHE A 1 104 ? 16.336 -7.623 6.164 1.00 95.00 104 PHE A CA 1
ATOM 721 C C . PHE A 1 104 ? 17.733 -8.220 6.095 1.00 95.00 104 PHE A C 1
ATOM 723 O O . PHE A 1 104 ? 18.639 -7.634 5.501 1.00 95.00 104 PHE A O 1
ATOM 730 N N . ASP A 1 105 ? 17.882 -9.422 6.640 1.00 94.88 105 ASP A N 1
ATOM 731 C CA . ASP A 1 105 ? 19.089 -10.215 6.430 1.00 94.88 105 ASP A CA 1
ATOM 732 C C . ASP A 1 105 ? 19.087 -10.834 5.018 1.00 94.88 105 ASP A C 1
ATOM 734 O O . ASP A 1 105 ? 18.028 -11.087 4.436 1.00 94.88 105 ASP A O 1
ATOM 738 N N . ASP A 1 106 ? 20.270 -11.149 4.476 1.00 90.31 106 ASP A N 1
ATOM 739 C CA . ASP A 1 106 ? 20.439 -11.701 3.117 1.00 90.31 106 ASP A CA 1
ATOM 740 C C . ASP A 1 106 ? 19.531 -12.918 2.829 1.00 90.31 106 ASP A C 1
ATOM 742 O O . ASP A 1 106 ? 19.005 -13.068 1.722 1.00 90.31 106 ASP A O 1
ATOM 746 N N . ASP A 1 107 ? 19.313 -13.777 3.830 1.00 91.94 107 ASP A N 1
ATOM 747 C CA . ASP A 1 107 ? 18.469 -14.972 3.714 1.00 91.94 107 ASP A CA 1
ATOM 748 C C . ASP A 1 107 ? 16.966 -14.636 3.641 1.00 91.94 107 ASP A C 1
ATOM 750 O O . ASP A 1 107 ? 16.197 -15.341 2.977 1.00 91.94 107 ASP A O 1
ATOM 754 N N . GLU A 1 108 ? 16.525 -13.557 4.293 1.00 93.31 108 GLU A N 1
ATOM 755 C CA . GLU A 1 108 ? 15.119 -13.134 4.298 1.00 93.31 108 GLU A CA 1
ATOM 756 C C . GLU A 1 108 ? 14.718 -12.508 2.965 1.00 93.31 108 GLU A C 1
ATOM 758 O O . GLU A 1 108 ? 13.609 -12.727 2.466 1.00 93.31 108 GLU A O 1
ATOM 763 N N . VAL A 1 109 ? 15.649 -11.773 2.360 1.00 94.25 109 VAL A N 1
ATOM 764 C CA . VAL A 1 109 ? 15.463 -11.013 1.122 1.00 94.25 109 VAL A CA 1
ATOM 765 C C . VAL A 1 109 ? 14.934 -11.886 -0.009 1.00 94.25 109 VAL A C 1
ATOM 767 O O . VAL A 1 109 ? 14.009 -11.487 -0.717 1.00 94.25 109 VAL A O 1
ATOM 770 N N . ALA A 1 110 ? 15.481 -13.092 -0.175 1.00 92.31 110 ALA A N 1
ATOM 771 C CA . ALA A 1 110 ? 15.059 -14.023 -1.221 1.00 92.31 110 ALA A CA 1
ATOM 772 C C . ALA A 1 110 ? 13.609 -14.515 -1.038 1.00 92.31 110 ALA A C 1
ATOM 774 O O . ALA A 1 110 ? 12.958 -14.903 -2.010 1.00 92.31 110 ALA A O 1
ATOM 775 N N . GLY A 1 111 ? 13.106 -14.501 0.200 1.00 92.12 111 GLY A N 1
ATOM 776 C CA . GLY A 1 111 ? 11.760 -14.932 0.569 1.00 92.12 111 GLY A CA 1
ATOM 777 C C . GLY A 1 111 ? 10.747 -13.798 0.727 1.00 92.12 111 GLY A C 1
ATOM 778 O O . GLY A 1 111 ? 9.570 -14.089 0.972 1.00 92.12 111 GLY A O 1
ATOM 779 N N . LEU A 1 112 ? 11.168 -12.533 0.596 1.00 95.31 112 LEU A N 1
ATOM 780 C CA . LEU A 1 112 ? 10.278 -11.385 0.748 1.00 95.31 112 LEU A CA 1
ATOM 781 C C . LEU A 1 112 ? 9.120 -11.476 -0.229 1.00 95.31 112 LEU A C 1
ATOM 783 O O . LEU A 1 112 ? 9.305 -11.752 -1.407 1.00 95.31 112 LEU A O 1
ATOM 787 N N . ARG A 1 113 ? 7.912 -11.221 0.260 1.00 95.44 113 ARG A N 1
ATOM 788 C CA . ARG A 1 113 ? 6.729 -11.089 -0.581 1.00 95.44 113 ARG A CA 1
ATOM 789 C C . ARG A 1 113 ? 6.319 -9.642 -0.541 1.00 95.44 113 ARG A C 1
ATOM 791 O O . ARG A 1 113 ? 6.029 -9.108 0.527 1.00 95.44 113 ARG A O 1
ATOM 798 N N . LEU A 1 114 ? 6.336 -9.018 -1.699 1.00 96.62 114 LEU A N 1
ATOM 799 C CA . LEU A 1 114 ? 6.143 -7.592 -1.840 1.00 96.62 114 LEU A CA 1
ATOM 800 C C . LEU A 1 114 ? 4.898 -7.343 -2.678 1.00 96.62 114 LEU A C 1
ATOM 802 O O . LEU A 1 114 ? 4.590 -8.095 -3.606 1.00 96.62 114 LEU A O 1
ATOM 806 N N . TRP A 1 115 ? 4.186 -6.283 -2.338 1.00 97.31 115 TRP A N 1
ATOM 807 C CA . TRP A 1 115 ? 3.061 -5.761 -3.089 1.00 97.31 115 TRP A CA 1
ATOM 808 C C . TRP A 1 115 ? 3.306 -4.285 -3.349 1.00 97.31 115 TRP A C 1
ATOM 810 O O . TRP A 1 115 ? 3.541 -3.519 -2.418 1.00 97.31 115 TRP A O 1
ATOM 820 N N . ARG A 1 116 ? 3.262 -3.894 -4.617 1.00 97.75 116 ARG A N 1
ATOM 821 C CA . ARG A 1 116 ? 3.297 -2.503 -5.036 1.00 97.75 116 ARG A CA 1
ATOM 822 C C . ARG A 1 116 ? 1.917 -2.080 -5.511 1.00 97.75 116 ARG A C 1
ATOM 824 O O . ARG A 1 116 ? 1.301 -2.784 -6.314 1.00 97.75 116 ARG A O 1
ATOM 831 N N . ARG A 1 117 ? 1.487 -0.904 -5.066 1.00 97.56 117 ARG A N 1
ATOM 832 C CA . ARG A 1 117 ? 0.352 -0.163 -5.616 1.00 97.56 117 ARG A CA 1
ATOM 833 C C . ARG A 1 117 ? 0.870 1.124 -6.234 1.00 97.56 117 ARG A C 1
ATOM 835 O O . ARG A 1 117 ? 1.545 1.889 -5.554 1.00 97.56 117 ARG A O 1
ATOM 842 N N . THR A 1 118 ? 0.510 1.373 -7.479 1.00 97.38 118 THR A N 1
ATOM 843 C CA . THR A 1 118 ? 0.880 2.585 -8.205 1.00 97.38 118 THR A CA 1
ATOM 844 C C . THR A 1 118 ? -0.384 3.342 -8.581 1.00 97.38 118 THR A C 1
ATOM 846 O O . THR A 1 118 ? -1.340 2.727 -9.044 1.00 97.38 118 THR A O 1
ATOM 849 N N . VAL A 1 119 ? -0.409 4.652 -8.359 1.00 95.94 119 VAL A N 1
ATOM 850 C CA . VAL A 1 119 ? -1.541 5.536 -8.653 1.00 95.94 119 VAL A CA 1
ATOM 851 C C . VAL A 1 119 ? -1.079 6.595 -9.640 1.00 95.94 119 VAL A C 1
ATOM 853 O O . VAL A 1 119 ? -0.119 7.319 -9.371 1.00 95.94 119 VAL A O 1
ATOM 856 N N . THR A 1 120 ? -1.756 6.658 -10.781 1.00 94.88 120 THR A N 1
ATOM 857 C CA . THR A 1 120 ? -1.487 7.621 -11.850 1.00 94.88 120 THR A CA 1
ATOM 858 C C . THR A 1 120 ? -2.715 8.513 -12.033 1.00 94.88 120 THR A C 1
ATOM 860 O O . THR A 1 120 ? -3.722 8.006 -12.537 1.00 94.88 120 THR A O 1
ATOM 863 N N . PRO A 1 121 ? -2.647 9.802 -11.659 1.00 92.62 121 PRO A N 1
ATOM 864 C CA . PRO A 1 121 ? -3.729 10.751 -11.905 1.00 92.62 121 PRO A CA 1
ATOM 865 C C . PRO A 1 121 ? -3.995 10.915 -13.403 1.00 92.62 121 PRO A C 1
ATOM 867 O O . PRO A 1 121 ? -3.057 10.922 -14.201 1.00 92.62 121 PRO A O 1
ATOM 870 N N . LEU A 1 122 ? -5.267 11.021 -13.792 1.00 90.38 122 LEU A N 1
ATOM 871 C CA . LEU A 1 122 ? -5.685 11.265 -15.179 1.00 90.38 122 LEU A CA 1
ATOM 872 C C . LEU A 1 122 ? -6.132 12.708 -15.432 1.00 90.38 122 LEU A C 1
ATOM 874 O O . LEU A 1 122 ? -5.995 13.185 -16.556 1.00 90.38 122 LEU A O 1
ATOM 878 N N . ASP A 1 123 ? -6.655 13.391 -14.411 1.00 77.69 123 ASP A N 1
ATOM 879 C CA . ASP A 1 123 ? -7.268 14.723 -14.544 1.00 77.69 123 ASP A CA 1
ATOM 880 C C . ASP A 1 123 ? -6.322 15.877 -14.192 1.00 77.69 123 ASP A C 1
ATOM 882 O O . ASP A 1 123 ? -6.747 17.015 -13.980 1.00 77.69 123 ASP A O 1
ATOM 886 N N . SER A 1 124 ? -5.017 15.622 -14.170 1.00 62.31 124 SER A N 1
ATOM 887 C CA . SER A 1 124 ? -3.995 16.656 -14.059 1.00 62.31 124 SER A CA 1
ATOM 888 C C . SER A 1 124 ? -3.811 17.377 -15.402 1.00 62.31 124 SER A C 1
ATOM 890 O O . SER A 1 124 ? -2.741 17.403 -16.006 1.00 62.31 124 SER A O 1
ATOM 892 N N . GLU A 1 125 ? -4.878 18.008 -15.902 1.00 62.44 125 GLU A N 1
ATOM 893 C CA . GLU A 1 125 ? -4.726 19.030 -16.934 1.00 62.44 125 GLU A CA 1
ATOM 894 C C . GLU A 1 125 ? -3.933 20.191 -16.320 1.00 62.44 125 GLU A C 1
ATOM 896 O O . GLU A 1 125 ? -4.489 21.059 -15.645 1.00 62.44 125 GLU A O 1
ATOM 901 N N . VAL A 1 126 ? -2.613 20.212 -16.544 1.00 55.53 126 VAL A N 1
ATOM 902 C CA . VAL A 1 126 ? -1.790 21.415 -16.373 1.00 55.53 126 VAL A CA 1
ATOM 903 C C . VAL A 1 126 ? -2.496 22.522 -17.156 1.00 55.53 126 VAL A C 1
ATOM 905 O O . VAL A 1 126 ? -2.584 22.408 -18.383 1.00 55.53 126 VAL A O 1
ATOM 908 N N . PRO A 1 127 ? -3.012 23.588 -16.516 1.00 56.31 127 PRO A N 1
ATOM 909 C CA . PRO A 1 127 ? -3.631 24.672 -17.257 1.00 56.31 127 PRO A CA 1
ATOM 910 C C . PRO A 1 127 ? -2.593 25.203 -18.255 1.00 56.31 127 PRO A C 1
ATOM 912 O O . PRO A 1 127 ? -1.527 25.644 -17.817 1.00 56.31 127 PRO A O 1
ATOM 915 N N . PRO A 1 128 ? -2.855 25.174 -19.575 1.00 57.19 128 PRO A N 1
ATOM 916 C CA . PRO A 1 128 ? -1.834 25.422 -20.597 1.00 57.19 128 PRO A CA 1
ATOM 917 C C . PRO A 1 128 ? -1.254 26.851 -20.605 1.00 57.19 128 PRO A C 1
ATOM 919 O O . PRO A 1 128 ? -0.387 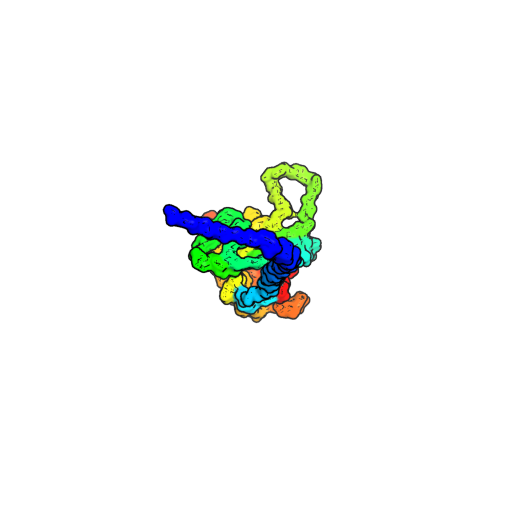27.136 -21.422 1.00 57.19 128 PRO A O 1
ATOM 922 N N . ASP A 1 129 ? -1.693 27.737 -19.704 1.00 55.25 129 ASP A N 1
ATOM 923 C CA . ASP A 1 129 ? -1.423 29.180 -19.746 1.00 55.25 129 ASP A CA 1
ATOM 924 C C . ASP A 1 129 ? -1.064 29.832 -18.391 1.00 55.25 129 ASP A C 1
ATOM 926 O O . ASP A 1 129 ? -1.010 31.062 -18.289 1.00 55.25 129 ASP A O 1
ATOM 930 N N . ALA A 1 130 ? -0.772 29.073 -17.332 1.00 53.66 130 ALA A N 1
ATOM 931 C CA . ALA A 1 130 ? -0.160 29.683 -16.151 1.00 53.66 130 ALA A CA 1
ATOM 932 C C . ALA A 1 130 ? 1.334 29.869 -16.440 1.00 53.66 130 ALA A C 1
ATOM 934 O O . ALA A 1 130 ? 2.092 28.910 -16.366 1.00 53.66 130 ALA A O 1
ATOM 935 N N . GLY A 1 131 ? 1.757 31.086 -16.796 1.00 57.72 131 GLY A N 1
ATOM 936 C CA . GLY A 1 131 ? 3.161 31.480 -16.996 1.00 57.72 131 GLY A CA 1
ATOM 937 C C . GLY A 1 131 ? 4.030 31.395 -15.731 1.00 57.72 131 GLY A C 1
ATOM 938 O O . GLY A 1 131 ? 4.769 32.331 -15.434 1.00 57.72 131 GLY A O 1
ATOM 939 N N . ALA A 1 132 ? 3.895 30.314 -14.966 1.00 57.12 132 ALA A N 1
ATOM 940 C CA . ALA A 1 132 ? 4.736 29.956 -13.847 1.00 57.12 132 ALA A CA 1
ATOM 941 C C . ALA A 1 132 ? 6.137 29.656 -14.379 1.00 57.12 132 ALA A C 1
ATOM 943 O O . ALA A 1 132 ? 6.308 28.935 -15.366 1.00 57.12 132 ALA A O 1
ATOM 944 N N . GLU A 1 133 ? 7.136 30.274 -13.756 1.00 61.84 133 GLU A N 1
ATOM 945 C CA . GLU A 1 133 ? 8.521 30.037 -14.122 1.00 61.84 133 GLU A CA 1
ATOM 946 C C . GLU A 1 133 ? 8.854 28.538 -13.957 1.00 61.84 133 GLU A C 1
ATOM 948 O O . GLU A 1 133 ? 8.361 27.914 -13.015 1.00 61.84 133 GLU A O 1
ATOM 953 N N . PRO A 1 134 ? 9.664 27.945 -14.856 1.00 60.12 134 PRO A N 1
ATOM 954 C CA . PRO A 1 134 ? 9.893 26.496 -14.927 1.00 60.12 134 PRO A CA 1
ATOM 955 C C . PRO A 1 134 ? 10.472 25.808 -13.679 1.00 60.12 134 PRO A C 1
ATOM 957 O O . PRO A 1 134 ? 10.629 24.593 -13.719 1.00 60.12 134 PRO A O 1
ATOM 960 N N . ASP A 1 135 ? 10.821 26.534 -12.613 1.00 60.72 135 ASP A N 1
ATOM 961 C CA . ASP A 1 135 ? 11.697 26.008 -11.557 1.00 60.72 135 ASP A CA 1
ATOM 962 C C . ASP A 1 135 ? 11.009 25.610 -10.238 1.00 60.72 135 ASP A C 1
ATOM 964 O O . ASP A 1 135 ? 11.610 24.848 -9.490 1.00 60.72 135 ASP A O 1
ATOM 968 N N . ASP A 1 136 ? 9.761 26.016 -9.954 1.00 55.94 136 ASP A N 1
ATOM 969 C CA . ASP A 1 136 ? 9.174 25.810 -8.606 1.00 55.94 136 ASP A CA 1
ATOM 970 C C . ASP A 1 136 ? 7.783 25.149 -8.565 1.00 55.94 136 ASP A C 1
ATOM 972 O O . ASP A 1 136 ? 7.224 24.955 -7.483 1.00 55.94 136 ASP A O 1
ATOM 976 N N . THR A 1 137 ? 7.195 24.769 -9.706 1.00 53.81 137 THR A N 1
ATOM 977 C CA . THR A 1 137 ? 5.890 24.081 -9.682 1.00 53.81 137 THR A CA 1
ATOM 978 C C . THR A 1 137 ? 6.115 22.566 -9.639 1.00 53.81 137 THR A C 1
ATOM 980 O O . THR A 1 137 ? 6.651 22.028 -10.611 1.00 53.81 137 THR A O 1
ATOM 983 N N . PRO A 1 138 ? 5.744 21.855 -8.553 1.00 53.25 138 PRO A N 1
ATOM 984 C CA . PRO A 1 138 ? 5.837 20.398 -8.516 1.00 53.25 138 PRO A CA 1
ATOM 985 C C . PRO A 1 138 ? 5.069 19.831 -9.709 1.00 53.25 138 PRO A C 1
ATOM 987 O O . PRO A 1 138 ? 3.937 20.243 -9.952 1.00 53.25 138 PRO A O 1
ATOM 990 N N . ALA A 1 139 ? 5.701 18.934 -10.472 1.00 57.94 139 ALA A N 1
ATOM 991 C CA . ALA A 1 139 ? 5.086 18.325 -11.645 1.00 57.94 139 ALA A CA 1
ATOM 992 C C . ALA A 1 139 ? 3.743 17.693 -11.225 1.00 57.94 139 ALA A C 1
ATOM 994 O O . ALA A 1 139 ? 3.759 16.732 -10.451 1.00 57.94 139 ALA A O 1
ATOM 995 N N . PRO A 1 140 ? 2.592 18.219 -11.686 1.00 54.56 140 PRO A N 1
ATOM 996 C CA . PRO A 1 140 ? 1.271 17.810 -11.199 1.00 54.56 140 PRO A CA 1
ATOM 997 C C . PRO A 1 140 ? 0.862 16.385 -11.616 1.00 54.56 140 PRO A C 1
ATOM 999 O O . PRO A 1 140 ? -0.235 15.949 -11.296 1.00 54.56 140 PRO A O 1
ATOM 1002 N N . ASP A 1 141 ? 1.771 15.644 -12.255 1.00 64.69 141 ASP A N 1
ATOM 1003 C CA . ASP A 1 141 ? 1.575 14.299 -12.803 1.00 64.69 141 ASP A CA 1
ATOM 1004 C C . ASP A 1 141 ? 2.445 13.246 -12.096 1.00 64.69 141 ASP A C 1
ATOM 1006 O O . ASP A 1 141 ? 2.748 12.187 -12.655 1.00 64.69 141 ASP A O 1
ATOM 1010 N N . ALA A 1 142 ? 2.944 13.543 -10.892 1.00 80.88 142 ALA A N 1
ATOM 1011 C CA . ALA A 1 142 ? 3.820 12.620 -10.186 1.00 80.88 142 ALA A CA 1
ATOM 1012 C C . ALA A 1 142 ? 3.043 11.362 -9.766 1.00 80.88 142 ALA A C 1
ATOM 1014 O O . ALA A 1 142 ? 2.249 11.364 -8.828 1.00 80.88 142 ALA A O 1
ATOM 1015 N N . GLN A 1 143 ? 3.300 10.267 -10.478 1.00 91.69 143 GLN A N 1
ATOM 1016 C CA . GLN A 1 143 ? 2.820 8.940 -10.131 1.00 91.69 143 GLN A CA 1
ATOM 1017 C C . GLN A 1 143 ? 3.236 8.587 -8.696 1.00 91.69 143 GLN A C 1
ATOM 1019 O O . GLN A 1 143 ? 4.426 8.581 -8.374 1.00 91.69 143 GLN A O 1
ATOM 1024 N N . VAL A 1 144 ? 2.263 8.248 -7.848 1.00 94.38 144 VAL A N 1
ATOM 1025 C CA . VAL A 1 144 ? 2.512 7.827 -6.463 1.00 94.38 144 VAL A CA 1
ATOM 1026 C C . VAL A 1 144 ? 2.645 6.312 -6.421 1.00 94.38 144 VAL A C 1
ATOM 1028 O O . VAL A 1 144 ? 1.784 5.592 -6.920 1.00 94.38 144 VAL A O 1
ATOM 1031 N N . SER A 1 145 ? 3.705 5.803 -5.799 1.00 96.81 145 SER A N 1
ATOM 1032 C CA . SER A 1 145 ? 3.932 4.365 -5.642 1.00 96.81 145 SER A CA 1
ATOM 1033 C C . SER A 1 145 ? 4.082 4.005 -4.171 1.00 96.81 145 SER A C 1
ATOM 1035 O O . SER A 1 145 ? 4.896 4.577 -3.455 1.00 96.81 145 SER A O 1
ATOM 1037 N N . MET A 1 146 ? 3.319 3.017 -3.725 1.00 97.62 146 MET A N 1
ATOM 1038 C CA . MET A 1 146 ? 3.398 2.418 -2.398 1.00 97.62 146 MET A CA 1
ATOM 1039 C C . MET A 1 146 ? 3.992 1.023 -2.528 1.00 97.62 146 MET A C 1
ATOM 1041 O O . MET A 1 146 ? 3.506 0.223 -3.328 1.00 97.62 146 MET A O 1
ATOM 1045 N N . LEU A 1 147 ? 5.005 0.710 -1.727 1.00 98.25 147 LEU A N 1
ATOM 1046 C CA . LEU A 1 147 ? 5.565 -0.630 -1.612 1.00 98.25 147 LEU A CA 1
ATOM 1047 C C . LEU A 1 147 ? 5.288 -1.178 -0.216 1.00 98.25 147 LEU A C 1
ATOM 1049 O O . LEU A 1 147 ? 5.686 -0.579 0.779 1.00 98.25 147 LEU A O 1
ATOM 1053 N N . ALA A 1 148 ? 4.649 -2.338 -0.147 1.00 98.06 148 ALA A N 1
ATOM 1054 C CA . ALA A 1 148 ? 4.314 -3.029 1.084 1.00 98.06 148 ALA A CA 1
ATOM 1055 C C . ALA A 1 148 ? 4.912 -4.439 1.123 1.00 98.06 148 ALA A C 1
ATOM 1057 O O . ALA A 1 148 ? 5.029 -5.121 0.102 1.00 98.06 148 ALA A O 1
ATOM 1058 N N . ARG A 1 149 ? 5.241 -4.896 2.328 1.00 96.94 149 ARG A N 1
ATOM 1059 C CA . ARG A 1 149 ? 5.523 -6.290 2.654 1.00 96.94 149 ARG A CA 1
ATOM 1060 C C . ARG A 1 149 ? 4.213 -7.034 2.900 1.00 96.94 149 ARG A C 1
ATOM 1062 O O . ARG A 1 149 ? 3.307 -6.522 3.557 1.00 96.94 149 ARG A O 1
ATOM 1069 N N . LEU A 1 150 ? 4.151 -8.265 2.405 1.00 96.31 150 LEU A N 1
ATOM 1070 C CA . LEU A 1 150 ? 3.119 -9.246 2.712 1.00 96.31 150 LEU A CA 1
ATOM 1071 C C . LEU A 1 150 ? 3.724 -10.329 3.609 1.00 96.31 150 LEU A C 1
ATOM 1073 O O . LEU A 1 150 ? 4.531 -11.144 3.153 1.00 96.31 150 LEU A O 1
ATOM 1077 N N . GLY A 1 151 ? 3.340 -10.348 4.878 1.00 94.75 151 GLY A N 1
ATOM 1078 C CA . GLY A 1 151 ? 3.888 -11.273 5.869 1.00 94.75 151 GLY A CA 1
ATOM 1079 C C . GLY A 1 151 ? 2.817 -12.009 6.671 1.00 94.75 151 GLY A C 1
ATOM 1080 O O . GLY A 1 151 ? 1.622 -11.828 6.434 1.00 94.75 151 GLY A O 1
ATOM 1081 N N . PRO A 1 152 ? 3.212 -12.883 7.611 1.00 94.25 152 PRO A N 1
ATOM 1082 C CA . PRO A 1 152 ? 2.281 -13.481 8.569 1.00 94.25 152 PRO A CA 1
ATOM 1083 C C . PRO A 1 152 ? 1.550 -12.440 9.433 1.00 94.25 152 PRO A C 1
ATOM 1085 O O . PRO A 1 152 ? 0.452 -12.724 9.900 1.00 94.25 152 PRO A O 1
ATOM 1088 N N . GLU A 1 153 ? 2.127 -11.254 9.613 1.00 95.75 153 GLU A N 1
ATOM 1089 C CA . GLU A 1 153 ? 1.556 -10.100 10.312 1.00 95.75 153 GLU A CA 1
ATOM 1090 C C . GLU A 1 153 ? 0.480 -9.351 9.508 1.00 95.75 153 GLU A C 1
ATOM 1092 O O . GLU A 1 153 ? -0.344 -8.658 10.100 1.00 95.75 153 GLU A O 1
ATOM 1097 N N . GLY A 1 154 ? 0.438 -9.518 8.180 1.00 96.50 154 GLY A N 1
ATOM 1098 C CA . GLY A 1 154 ? -0.515 -8.845 7.295 1.00 96.50 154 GLY A CA 1
ATOM 1099 C C . GLY A 1 154 ? 0.170 -8.016 6.210 1.00 96.50 154 GLY A C 1
ATOM 1100 O O . GLY A 1 154 ? 1.144 -8.463 5.600 1.00 96.50 154 GLY A O 1
ATOM 1101 N N . VAL A 1 155 ? -0.379 -6.830 5.942 1.00 97.69 155 VAL A N 1
ATOM 1102 C CA . VAL A 1 155 ? 0.153 -5.837 4.999 1.00 97.69 155 VAL A CA 1
ATOM 1103 C C . VAL A 1 155 ? 0.856 -4.734 5.788 1.00 97.69 155 VAL A C 1
ATOM 1105 O O . VAL A 1 155 ? 0.208 -4.012 6.548 1.00 97.69 155 VAL A O 1
ATOM 1108 N N . GLY A 1 156 ? 2.166 -4.592 5.589 1.00 97.81 156 GLY A N 1
ATOM 1109 C CA . GLY A 1 156 ? 2.973 -3.522 6.181 1.00 97.81 156 GLY A CA 1
ATOM 1110 C C . GLY A 1 156 ? 3.602 -2.642 5.103 1.00 97.81 156 GLY A C 1
ATOM 1111 O O . GLY A 1 156 ? 4.291 -3.155 4.226 1.00 97.81 156 GLY A O 1
ATOM 1112 N N . LEU A 1 157 ? 3.384 -1.332 5.146 1.00 98.19 157 LEU A N 1
ATOM 1113 C CA . LEU A 1 157 ? 3.955 -0.368 4.207 1.00 98.19 157 LEU A CA 1
ATOM 1114 C C . LEU A 1 157 ? 5.448 -0.159 4.493 1.00 98.19 157 LEU A C 1
ATOM 1116 O O . LEU A 1 157 ? 5.829 0.224 5.595 1.00 98.19 157 LEU A O 1
ATOM 1120 N N . LEU A 1 158 ? 6.286 -0.397 3.488 1.00 98.06 158 LEU A N 1
ATOM 1121 C CA . LEU A 1 158 ? 7.734 -0.183 3.548 1.00 98.06 158 LEU A CA 1
ATOM 1122 C C . LEU A 1 158 ? 8.110 1.212 3.057 1.00 98.06 158 LEU A C 1
ATOM 1124 O O . LEU A 1 158 ? 8.983 1.847 3.639 1.00 98.06 158 LEU A O 1
ATOM 1128 N N . ALA A 1 159 ? 7.474 1.683 1.982 1.00 97.69 159 ALA A N 1
ATOM 1129 C CA . ALA A 1 159 ? 7.774 2.984 1.400 1.00 97.69 159 ALA A CA 1
ATOM 1130 C C . ALA A 1 159 ? 6.616 3.557 0.578 1.00 97.69 159 ALA A C 1
ATOM 1132 O O . ALA A 1 159 ? 5.856 2.813 -0.041 1.00 97.69 159 ALA A O 1
ATOM 1133 N N . THR A 1 160 ? 6.565 4.886 0.509 1.00 96.44 160 THR A N 1
ATOM 1134 C CA . THR A 1 160 ? 5.732 5.661 -0.415 1.00 96.44 160 THR A CA 1
ATOM 1135 C C . THR A 1 160 ? 6.625 6.630 -1.180 1.00 96.44 160 THR A C 1
ATOM 1137 O O . THR A 1 160 ? 7.409 7.365 -0.582 1.00 96.44 160 THR A O 1
ATOM 1140 N N . THR A 1 161 ? 6.521 6.644 -2.501 1.00 94.69 161 THR A N 1
ATOM 1141 C CA . THR A 1 161 ? 7.311 7.490 -3.402 1.00 94.69 161 THR A CA 1
ATOM 1142 C C . THR A 1 161 ? 6.390 8.247 -4.355 1.00 94.69 161 THR A C 1
ATOM 1144 O O . THR A 1 161 ? 5.212 7.916 -4.474 1.00 94.69 161 THR A O 1
ATOM 1147 N N . GLY A 1 162 ? 6.907 9.290 -5.010 1.00 89.31 162 GLY A N 1
ATOM 1148 C CA . GLY A 1 162 ? 6.122 10.141 -5.915 1.00 89.31 162 GLY A CA 1
ATOM 1149 C C . GLY A 1 162 ? 5.364 11.282 -5.229 1.00 89.31 162 GLY A C 1
ATOM 1150 O O . GLY A 1 162 ? 4.825 12.148 -5.904 1.00 89.31 162 GLY A O 1
ATOM 1151 N N . THR A 1 163 ? 5.368 11.337 -3.897 1.00 85.69 163 THR A N 1
ATOM 1152 C CA . THR A 1 163 ? 4.926 12.502 -3.117 1.00 85.69 163 THR A CA 1
ATOM 1153 C C . THR A 1 163 ? 6.043 13.550 -3.011 1.00 85.69 163 THR A C 1
ATOM 1155 O O . THR A 1 163 ? 7.211 13.257 -3.274 1.00 85.69 163 THR A O 1
ATOM 1158 N N . ALA A 1 164 ? 5.711 14.769 -2.561 1.00 80.25 164 ALA A N 1
ATOM 1159 C CA . ALA A 1 164 ? 6.694 15.840 -2.331 1.00 80.25 164 ALA A CA 1
ATOM 1160 C C . ALA A 1 164 ? 7.820 15.432 -1.359 1.00 80.25 164 ALA A C 1
ATOM 1162 O O . ALA A 1 164 ? 8.946 15.916 -1.440 1.00 80.25 164 ALA A O 1
ATOM 1163 N N . SER A 1 165 ? 7.522 14.522 -0.433 1.00 79.12 165 SER A N 1
ATOM 1164 C CA . SER A 1 165 ? 8.489 13.897 0.464 1.00 79.12 165 SER A CA 1
ATOM 1165 C C . SER A 1 165 ? 8.179 12.408 0.510 1.00 79.12 165 SER A C 1
ATOM 1167 O O . SER A 1 165 ? 7.208 11.989 1.139 1.00 79.12 165 SER A O 1
ATOM 1169 N N . GLY A 1 166 ? 8.954 11.610 -0.226 1.00 90.94 166 GLY A N 1
ATOM 1170 C CA . GLY A 1 166 ? 8.852 10.157 -0.145 1.00 90.94 166 GLY A CA 1
ATOM 1171 C C . GLY A 1 166 ? 9.127 9.685 1.284 1.00 90.94 166 GLY A C 1
ATOM 1172 O O . GLY A 1 166 ? 10.000 10.226 1.962 1.00 90.94 166 GLY A O 1
ATOM 1173 N N . LEU A 1 167 ? 8.389 8.677 1.737 1.00 95.44 167 LEU A N 1
ATOM 1174 C CA . LEU A 1 167 ? 8.514 8.093 3.070 1.00 95.44 167 LEU A CA 1
ATOM 1175 C C . LEU A 1 167 ? 9.009 6.653 2.959 1.00 95.44 167 LEU A C 1
ATOM 1177 O O . LEU A 1 167 ? 8.733 5.953 1.988 1.00 95.44 167 LEU A O 1
ATOM 1181 N N . SER A 1 168 ? 9.742 6.206 3.967 1.00 97.31 168 SER A N 1
ATOM 1182 C CA . SER A 1 168 ? 10.126 4.805 4.154 1.00 97.31 168 SER A CA 1
ATOM 1183 C C . SER A 1 168 ? 10.078 4.491 5.640 1.00 97.31 168 SER A C 1
ATOM 1185 O O . SER A 1 168 ? 10.371 5.382 6.433 1.00 97.31 168 SER A O 1
ATOM 1187 N N . PHE A 1 169 ? 9.690 3.275 6.008 1.00 97.81 169 PHE A N 1
ATOM 1188 C CA . PHE A 1 169 ? 9.355 2.897 7.383 1.00 97.81 169 PHE A CA 1
ATOM 1189 C C . PHE A 1 169 ? 10.154 1.671 7.818 1.00 97.81 169 PHE A C 1
ATOM 1191 O O . PHE A 1 169 ? 10.238 0.711 7.049 1.00 97.81 169 PHE A O 1
ATOM 1198 N N . SER A 1 170 ? 10.713 1.711 9.030 1.00 96.75 170 SER A N 1
ATOM 1199 C CA . SER A 1 170 ? 11.456 0.620 9.670 1.00 96.75 170 SER A CA 1
ATOM 1200 C C . SER A 1 170 ? 11.062 0.468 11.151 1.00 96.75 170 SER A C 1
ATOM 1202 O O . SER A 1 170 ? 11.392 1.347 11.945 1.00 96.75 170 SER A O 1
ATOM 1204 N N . PRO A 1 171 ? 10.382 -0.616 11.576 1.00 97.31 171 PRO A N 1
ATOM 1205 C CA . PRO A 1 171 ? 9.804 -1.677 10.748 1.00 97.31 171 PRO A CA 1
ATOM 1206 C C . PRO A 1 171 ? 8.721 -1.150 9.788 1.00 97.31 171 PRO A C 1
ATOM 1208 O O . PRO A 1 171 ? 8.388 0.031 9.781 1.00 97.31 171 PRO A O 1
ATOM 1211 N N . ALA A 1 172 ? 8.153 -2.030 8.961 1.00 97.94 172 ALA A N 1
ATOM 1212 C CA . ALA A 1 172 ? 7.044 -1.668 8.080 1.00 97.94 172 ALA A CA 1
ATOM 1213 C C . ALA A 1 172 ? 5.843 -1.105 8.874 1.00 97.94 172 ALA A C 1
ATOM 1215 O O . ALA A 1 172 ? 5.417 -1.699 9.869 1.00 97.94 172 ALA A O 1
ATOM 1216 N N . LEU A 1 173 ? 5.244 -0.010 8.396 1.00 98.38 173 LEU A N 1
ATOM 1217 C CA . LEU A 1 173 ? 4.056 0.599 9.000 1.00 98.38 173 LEU A CA 1
ATOM 1218 C C . LEU A 1 173 ? 2.842 -0.331 8.804 1.00 98.38 173 LEU A C 1
ATOM 1220 O O . LEU A 1 173 ? 2.486 -0.613 7.658 1.00 98.38 173 LEU A O 1
ATOM 1224 N N . PRO A 1 174 ? 2.181 -0.830 9.868 1.00 98.38 174 PRO A N 1
ATOM 1225 C CA . PRO A 1 174 ? 1.073 -1.775 9.729 1.00 98.38 174 PRO A CA 1
ATOM 1226 C C . PRO A 1 174 ? -0.163 -1.114 9.102 1.00 98.38 174 PRO A C 1
ATOM 1228 O O . PRO A 1 174 ? -0.806 -0.259 9.709 1.00 98.38 174 PRO A O 1
ATOM 1231 N N . VAL A 1 175 ? -0.518 -1.545 7.889 1.00 98.00 175 VAL A N 1
ATOM 1232 C CA . VAL A 1 175 ? -1.678 -1.032 7.138 1.00 98.00 175 VAL A CA 1
ATOM 1233 C C . VAL A 1 175 ? -2.901 -1.915 7.339 1.00 98.00 175 VAL A C 1
ATOM 1235 O O . VAL A 1 175 ? -4.009 -1.409 7.493 1.00 98.00 175 VAL A O 1
ATOM 1238 N N . LEU A 1 176 ? -2.718 -3.238 7.311 1.00 97.81 176 LEU A N 1
ATOM 1239 C CA . LEU A 1 176 ? -3.824 -4.185 7.426 1.00 97.81 176 LEU A CA 1
ATOM 1240 C C . LEU A 1 176 ? -3.368 -5.486 8.109 1.00 97.81 176 LEU A C 1
ATOM 1242 O O . LEU A 1 176 ? -2.701 -6.294 7.456 1.00 97.81 176 LEU A O 1
ATOM 1246 N N . PRO A 1 177 ? -3.713 -5.722 9.389 1.00 97.75 177 PRO A N 1
ATOM 1247 C CA . PRO A 1 177 ? -3.308 -6.929 10.110 1.00 97.75 177 PRO A CA 1
ATOM 1248 C C . PRO A 1 177 ? -3.843 -8.216 9.480 1.00 97.75 177 PRO A C 1
ATOM 1250 O O . PRO A 1 177 ? -4.941 -8.246 8.918 1.00 97.75 177 PRO A O 1
ATOM 1253 N N . ALA A 1 178 ? -3.097 -9.312 9.611 1.00 96.44 178 ALA A N 1
ATOM 1254 C CA . ALA A 1 178 ? -3.448 -10.598 9.010 1.00 96.44 178 ALA A CA 1
ATOM 1255 C C . ALA A 1 178 ? -4.796 -11.167 9.473 1.00 96.44 178 ALA A C 1
ATOM 1257 O O . ALA A 1 178 ? -5.371 -11.989 8.770 1.00 96.44 178 ALA A O 1
ATOM 1258 N N . ASP A 1 179 ? -5.318 -10.763 10.620 1.00 95.88 179 ASP A N 1
ATOM 1259 C CA . ASP A 1 179 ? -6.596 -11.195 11.185 1.00 95.88 179 ASP A CA 1
ATOM 1260 C C . ASP A 1 179 ? -7.664 -10.090 11.157 1.00 95.88 179 ASP A C 1
ATOM 1262 O O . ASP A 1 179 ? -8.647 -10.160 11.896 1.00 95.88 179 ASP A O 1
ATOM 1266 N N . VAL A 1 180 ? -7.505 -9.088 10.281 1.00 97.50 180 VAL A N 1
ATOM 1267 C CA . VAL A 1 180 ? -8.430 -7.954 10.202 1.00 97.50 180 VAL A CA 1
ATOM 1268 C C . VAL A 1 180 ? -9.883 -8.391 9.969 1.00 97.50 180 VAL A C 1
ATOM 1270 O O . VAL A 1 180 ? -10.220 -9.136 9.038 1.00 97.50 180 VAL A O 1
ATOM 1273 N N . VAL A 1 181 ? -10.766 -7.853 10.802 1.00 96.69 181 VAL A N 1
ATOM 1274 C CA . VAL A 1 181 ? -12.223 -7.981 10.734 1.00 96.69 181 VAL A CA 1
ATOM 1275 C C . VAL A 1 181 ? -12.863 -6.642 11.136 1.00 96.69 181 VAL A C 1
ATOM 1277 O O . VAL A 1 181 ? -12.185 -5.776 11.689 1.00 96.69 181 VAL A O 1
ATOM 1280 N N . PRO A 1 182 ? -14.164 -6.418 10.878 1.00 97.94 182 PRO A N 1
ATOM 1281 C CA . PRO A 1 182 ? -14.853 -5.253 11.429 1.00 97.94 182 PRO A CA 1
ATOM 1282 C C . PRO A 1 182 ? -14.720 -5.183 12.960 1.00 97.94 182 PRO A C 1
ATOM 1284 O O . PRO A 1 182 ? -14.982 -6.167 13.651 1.00 97.94 182 PRO A O 1
ATOM 1287 N N . GLY A 1 183 ? -14.338 -4.017 13.479 1.00 98.25 183 GLY A N 1
ATOM 1288 C CA . GLY A 1 183 ? -14.041 -3.772 14.892 1.00 98.25 183 GLY A CA 1
ATOM 1289 C C . GLY A 1 183 ? -12.584 -4.026 15.299 1.00 98.25 183 GLY A C 1
ATOM 1290 O O . GLY A 1 183 ? -12.265 -3.865 16.475 1.00 98.25 183 GLY A O 1
ATOM 1291 N N . SER A 1 184 ? -11.703 -4.434 14.378 1.00 98.50 184 SER A N 1
ATOM 1292 C CA . SER A 1 184 ? -10.267 -4.561 14.660 1.00 98.50 184 SER A CA 1
ATOM 1293 C C . SER A 1 184 ? -9.629 -3.203 14.957 1.00 98.50 184 SER A C 1
ATOM 1295 O O . SER A 1 184 ? -9.967 -2.203 14.324 1.00 98.50 184 SER A O 1
ATOM 1297 N N . HIS A 1 185 ? -8.653 -3.213 15.866 1.00 98.56 185 HIS A N 1
ATOM 1298 C CA . HIS A 1 185 ? -7.770 -2.094 16.187 1.00 98.56 185 HIS A CA 1
ATOM 1299 C C . HIS A 1 185 ? -6.324 -2.589 16.249 1.00 98.56 185 HIS A C 1
ATOM 1301 O O . HIS A 1 185 ? -6.088 -3.729 16.660 1.00 98.56 185 HIS A O 1
ATOM 1307 N N . TRP A 1 186 ? -5.370 -1.760 15.839 1.00 98.50 186 TRP A N 1
A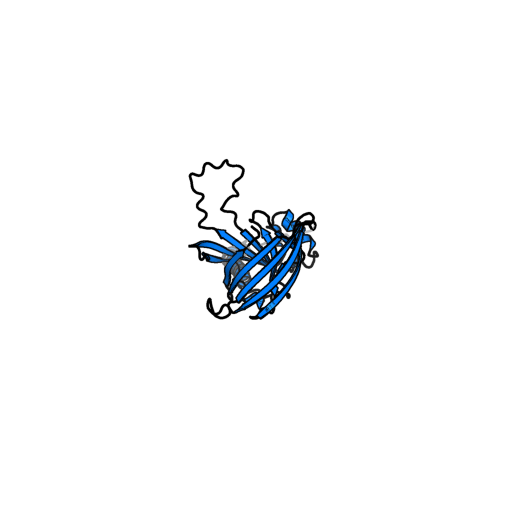TOM 1308 C CA . TRP A 1 186 ? -3.942 -2.068 15.915 1.00 98.50 186 TRP A CA 1
ATOM 1309 C C . TRP A 1 186 ? -3.115 -0.803 16.109 1.00 98.50 186 TRP A C 1
ATOM 1311 O O . TRP A 1 186 ? -3.577 0.302 15.846 1.00 98.50 186 TRP A O 1
ATOM 1321 N N . GLU A 1 187 ? -1.878 -0.990 16.550 1.00 98.62 187 GLU A N 1
ATOM 1322 C CA . GLU A 1 187 ? -0.894 0.075 16.699 1.00 98.62 187 GLU A CA 1
ATOM 1323 C C . GLU A 1 187 ? 0.428 -0.362 16.063 1.00 98.62 187 GLU A C 1
ATOM 1325 O O . GLU A 1 187 ? 0.692 -1.558 15.893 1.00 98.62 187 GLU A O 1
ATOM 1330 N N . GLY A 1 188 ? 1.271 0.606 15.728 1.00 98.31 188 GLY A N 1
ATOM 1331 C CA . GLY A 1 188 ? 2.643 0.368 15.303 1.00 98.31 188 GLY A CA 1
ATOM 1332 C C . GLY A 1 188 ? 3.522 1.578 15.573 1.00 98.31 188 GLY A C 1
ATOM 1333 O O . GLY A 1 188 ? 3.044 2.706 15.623 1.00 98.31 188 GLY A O 1
ATOM 1334 N N . GLU A 1 189 ? 4.817 1.347 15.728 1.00 98.56 189 GLU A N 1
ATOM 1335 C CA . GLU A 1 189 ? 5.808 2.406 15.888 1.00 98.56 189 GLU A CA 1
ATOM 1336 C C . GLU A 1 189 ? 7.136 1.990 15.258 1.00 98.56 189 GLU A C 1
ATOM 1338 O O . GLU A 1 189 ? 7.413 0.796 15.104 1.00 98.56 189 GLU A O 1
ATOM 1343 N N . GLY A 1 190 ? 7.941 2.978 14.879 1.00 97.69 190 GLY A N 1
ATOM 1344 C CA . GLY A 1 190 ? 9.231 2.749 14.243 1.00 97.69 190 GLY A CA 1
ATOM 1345 C C . GLY A 1 190 ? 9.926 4.028 13.802 1.00 97.69 190 GLY A C 1
ATOM 1346 O O . GLY A 1 190 ? 9.569 5.136 14.203 1.00 97.69 190 GLY A O 1
ATOM 1347 N N . GLU A 1 191 ? 10.928 3.870 12.954 1.00 97.44 191 GLU A N 1
ATOM 1348 C CA . GLU A 1 191 ? 11.632 4.943 12.269 1.00 97.44 191 GLU A CA 1
ATOM 1349 C C . GLU A 1 191 ? 10.975 5.224 10.916 1.00 97.44 191 GLU A C 1
ATOM 1351 O O . GLU A 1 191 ? 10.547 4.316 10.198 1.00 97.44 191 GLU A O 1
ATOM 1356 N N . ALA A 1 192 ? 10.894 6.502 10.567 1.00 96.25 192 ALA A N 1
ATOM 1357 C CA . ALA A 1 192 ? 10.494 6.975 9.257 1.00 96.25 192 ALA A CA 1
ATOM 1358 C C . ALA A 1 192 ? 11.639 7.793 8.652 1.00 96.25 192 ALA A C 1
ATOM 1360 O O . ALA A 1 192 ? 12.282 8.577 9.347 1.00 96.25 192 ALA A O 1
ATOM 1361 N N . LEU A 1 193 ? 11.843 7.650 7.342 1.00 94.00 193 LEU A N 1
ATOM 1362 C CA . LEU A 1 193 ? 12.969 8.214 6.587 1.00 94.00 193 LEU A CA 1
ATOM 1363 C C . LEU A 1 193 ? 14.332 7.574 6.936 1.00 94.00 193 LEU A C 1
ATOM 1365 O O . LEU A 1 193 ? 14.532 7.086 8.046 1.00 94.00 193 LEU A O 1
ATOM 1369 N N . PRO A 1 194 ? 15.301 7.589 5.999 1.00 90.12 194 PRO A N 1
ATOM 1370 C CA . PRO A 1 194 ? 16.630 7.028 6.239 1.00 90.12 194 PRO A CA 1
ATOM 1371 C C . PRO A 1 194 ? 17.316 7.649 7.460 1.00 90.12 194 PRO A C 1
ATOM 1373 O O . PRO A 1 194 ? 17.093 8.815 7.768 1.00 90.12 194 PRO A O 1
ATOM 1376 N N . GLN A 1 195 ? 18.206 6.903 8.118 1.00 89.31 195 GLN A N 1
ATOM 1377 C CA . GLN A 1 195 ? 19.027 7.397 9.240 1.00 89.31 195 GLN A CA 1
ATOM 1378 C C . GLN A 1 195 ? 18.224 7.924 10.451 1.00 89.31 195 GLN A C 1
ATOM 1380 O O . GLN A 1 195 ? 18.762 8.703 11.245 1.00 89.31 195 GLN A O 1
ATOM 1385 N N . GLY A 1 196 ? 16.955 7.525 10.594 1.00 90.31 196 GLY A N 1
ATOM 1386 C CA . GLY A 1 196 ? 16.097 7.947 11.701 1.00 90.31 196 GLY A CA 1
ATOM 1387 C C . GLY A 1 196 ? 15.831 9.455 11.713 1.00 90.31 196 GLY A C 1
ATOM 1388 O O . GLY A 1 196 ? 15.822 10.077 12.778 1.00 90.31 196 GLY A O 1
ATOM 1389 N N . PHE A 1 197 ? 15.669 10.080 10.537 1.00 95.00 197 PHE A N 1
ATOM 1390 C CA . PHE A 1 197 ? 15.308 11.504 10.460 1.00 95.00 197 PHE A CA 1
ATOM 1391 C C . PHE A 1 197 ? 13.916 11.798 11.033 1.00 95.00 197 PHE A C 1
ATOM 1393 O O . PHE A 1 197 ? 13.654 12.942 11.410 1.00 95.00 197 PHE A O 1
ATOM 1400 N N . ALA A 1 198 ? 13.050 10.792 11.141 1.00 97.00 198 ALA A N 1
ATOM 1401 C CA . ALA A 1 198 ? 11.805 10.856 11.885 1.00 97.00 198 ALA A CA 1
ATOM 1402 C C . ALA A 1 198 ? 11.517 9.519 12.588 1.00 97.00 198 ALA A C 1
ATOM 1404 O O . ALA A 1 198 ? 12.041 8.470 12.214 1.00 97.00 198 ALA A O 1
ATOM 1405 N N . THR A 1 199 ? 10.646 9.542 13.589 1.00 98.12 199 THR A N 1
ATOM 1406 C CA . THR A 1 199 ? 9.949 8.344 14.073 1.00 98.12 199 THR A CA 1
ATOM 1407 C C . THR A 1 199 ? 8.490 8.406 13.659 1.00 98.12 199 THR A C 1
ATOM 1409 O O . THR A 1 199 ? 7.969 9.486 13.377 1.00 98.12 199 THR A O 1
ATOM 1412 N N . TYR A 1 200 ? 7.819 7.262 13.626 1.00 98.31 200 TYR A N 1
ATOM 1413 C CA . TYR A 1 200 ? 6.383 7.201 13.409 1.00 98.31 200 TYR A CA 1
ATOM 1414 C C . TYR A 1 200 ? 5.682 6.451 14.536 1.00 98.31 200 TYR A C 1
ATOM 1416 O O . TYR A 1 200 ? 6.234 5.507 15.107 1.00 98.31 200 TYR A O 1
ATOM 1424 N N . ARG A 1 201 ? 4.442 6.851 14.807 1.00 98.56 201 ARG A N 1
ATOM 1425 C CA . ARG A 1 201 ? 3.444 6.082 15.547 1.00 98.56 201 ARG A CA 1
ATOM 1426 C C . ARG A 1 201 ? 2.196 6.006 14.681 1.00 98.56 201 ARG A C 1
ATOM 1428 O O . ARG A 1 201 ? 1.828 6.990 14.047 1.00 98.56 201 ARG A O 1
ATOM 1435 N N . VAL A 1 202 ? 1.564 4.845 14.616 1.00 98.62 202 VAL A N 1
ATOM 1436 C CA . VAL A 1 202 ? 0.305 4.668 13.898 1.00 98.62 202 VAL A CA 1
ATOM 1437 C C . VAL A 1 202 ? -0.711 3.984 14.790 1.00 98.62 202 VAL A C 1
ATOM 1439 O O . VAL A 1 202 ? -0.387 3.007 15.464 1.00 98.62 202 VAL A O 1
ATOM 1442 N N . GLU A 1 203 ? -1.940 4.476 14.744 1.00 98.75 203 GLU A N 1
ATOM 1443 C CA . GLU A 1 203 ? -3.117 3.799 15.274 1.00 98.75 203 GLU A CA 1
ATOM 1444 C C . GLU A 1 203 ? -4.047 3.472 14.109 1.00 98.75 203 GLU A C 1
ATOM 1446 O O . GLU A 1 203 ? -4.314 4.307 13.244 1.00 98.75 203 GLU A O 1
ATOM 1451 N N . GLY A 1 204 ? -4.509 2.231 14.045 1.00 98.56 204 GLY A N 1
ATOM 1452 C CA . GLY A 1 204 ? -5.343 1.735 12.966 1.00 98.56 204 GLY A CA 1
ATOM 1453 C C . GLY A 1 204 ? -6.639 1.130 13.475 1.00 98.56 204 GLY A C 1
ATOM 1454 O O . GLY A 1 204 ? -6.690 0.524 14.548 1.00 98.56 204 GLY A O 1
ATOM 1455 N N . SER A 1 205 ? -7.702 1.277 12.693 1.00 98.69 205 SER A N 1
ATOM 1456 C CA . SER A 1 205 ? -8.986 0.635 12.960 1.00 98.69 205 SER A CA 1
ATOM 1457 C C . SER A 1 205 ? -9.685 0.202 11.678 1.00 98.69 205 SER A C 1
ATOM 1459 O O . SER A 1 205 ? -9.469 0.774 10.608 1.00 98.69 205 SER A O 1
ATOM 1461 N N . ALA A 1 206 ? -10.533 -0.821 11.782 1.00 98.62 206 ALA A N 1
ATOM 1462 C CA . ALA A 1 206 ? -11.354 -1.301 10.678 1.00 98.62 206 ALA A CA 1
ATOM 1463 C C . ALA A 1 206 ? -12.834 -1.356 11.071 1.00 98.62 206 ALA A C 1
ATOM 1465 O O . ALA A 1 206 ? -13.199 -1.929 12.095 1.00 98.62 206 ALA A O 1
ATOM 1466 N N . ALA A 1 207 ? -13.708 -0.834 10.218 1.00 98.44 207 ALA A N 1
ATOM 1467 C CA . ALA A 1 207 ? -15.160 -0.935 10.332 1.00 98.44 207 ALA A CA 1
ATOM 1468 C C . ALA A 1 207 ? -15.749 -1.613 9.088 1.00 98.44 207 ALA A C 1
ATOM 1470 O O . ALA A 1 207 ? -15.134 -1.619 8.025 1.00 98.44 207 ALA A O 1
ATOM 1471 N N . ALA A 1 208 ? -16.946 -2.192 9.201 1.00 98.12 208 ALA A N 1
ATOM 1472 C CA . ALA A 1 208 ? -17.645 -2.737 8.037 1.00 98.12 208 ALA A CA 1
ATOM 1473 C C . ALA A 1 208 ? -18.080 -1.604 7.093 1.00 98.12 208 ALA A C 1
ATOM 1475 O O . ALA A 1 208 ? -18.614 -0.589 7.544 1.00 98.12 208 ALA A O 1
ATOM 1476 N N . ALA A 1 209 ? -17.895 -1.803 5.788 1.00 96.88 209 ALA A N 1
ATOM 1477 C CA . ALA A 1 209 ? -18.303 -0.873 4.735 1.00 96.88 209 ALA A CA 1
ATOM 1478 C C . ALA A 1 209 ? -19.377 -1.493 3.827 1.00 96.88 209 ALA A C 1
ATOM 1480 O O . ALA A 1 209 ? -19.321 -1.369 2.604 1.00 96.88 209 ALA A O 1
ATOM 1481 N N . ASP A 1 210 ? -20.373 -2.159 4.420 1.00 89.94 210 ASP A N 1
ATOM 1482 C CA . ASP A 1 210 ? -21.384 -2.941 3.687 1.00 89.94 210 ASP A CA 1
ATOM 1483 C C . ASP A 1 210 ? -22.208 -2.104 2.694 1.00 89.94 210 ASP A C 1
ATOM 1485 O O . ASP A 1 210 ? -22.743 -2.632 1.721 1.00 89.94 210 ASP A O 1
ATOM 1489 N N . ALA A 1 211 ? -22.287 -0.786 2.905 1.00 92.69 211 ALA A N 1
ATOM 1490 C CA . ALA A 1 211 ? -22.915 0.141 1.965 1.00 92.69 211 ALA A CA 1
ATOM 1491 C C . ALA A 1 211 ? -22.167 0.241 0.620 1.00 92.69 211 ALA A C 1
ATOM 1493 O O . ALA A 1 211 ? -22.777 0.605 -0.384 1.00 92.69 211 ALA A O 1
ATOM 1494 N N . VAL A 1 212 ? -20.866 -0.072 0.596 1.00 93.38 212 VAL A N 1
ATOM 1495 C CA . VAL A 1 212 ? -20.028 -0.095 -0.615 1.00 93.38 212 VAL A CA 1
ATOM 1496 C C . VAL A 1 212 ? -20.041 -1.482 -1.258 1.00 93.38 212 VAL A C 1
ATOM 1498 O O . VAL A 1 212 ? -20.096 -1.600 -2.482 1.00 93.38 212 VAL A O 1
ATOM 1501 N N . GLY A 1 213 ? -20.017 -2.540 -0.446 1.00 94.12 213 GLY A N 1
ATOM 1502 C CA . GLY A 1 213 ? -20.091 -3.917 -0.919 1.00 94.12 213 GLY A CA 1
ATOM 1503 C C . GLY A 1 213 ? -19.911 -4.939 0.199 1.00 94.12 213 GLY A C 1
ATOM 1504 O O . GLY A 1 213 ? -19.318 -4.649 1.237 1.00 94.12 213 GLY A O 1
ATOM 1505 N N . GLU A 1 214 ? -20.416 -6.153 -0.031 1.00 96.19 214 GLU A N 1
ATOM 1506 C CA . GLU A 1 214 ? -20.314 -7.254 0.928 1.00 96.19 214 GLU A CA 1
ATOM 1507 C C . GLU A 1 214 ? -18.846 -7.553 1.267 1.00 96.19 214 GLU A C 1
ATOM 1509 O O . GLU A 1 214 ? -18.026 -7.842 0.391 1.00 96.19 214 GLU A O 1
ATOM 1514 N N . GLY A 1 215 ? -18.517 -7.486 2.558 1.00 95.81 215 GLY A N 1
ATOM 1515 C CA . GLY A 1 215 ? -17.188 -7.813 3.065 1.00 95.81 215 GLY A CA 1
ATOM 1516 C C . GLY A 1 215 ? -16.125 -6.735 2.847 1.00 95.81 215 GLY A C 1
ATOM 1517 O O . GLY A 1 215 ? -14.963 -7.005 3.153 1.00 95.81 215 GLY A O 1
ATOM 1518 N N . CYS A 1 216 ? -16.484 -5.547 2.348 1.00 98.12 216 CYS A N 1
ATOM 1519 C CA . CYS A 1 216 ? -15.573 -4.405 2.322 1.00 98.12 216 CYS A CA 1
ATOM 1520 C C . CYS A 1 216 ? -15.360 -3.830 3.735 1.00 98.12 216 CYS A C 1
ATOM 1522 O O . CYS A 1 216 ? -16.240 -3.902 4.599 1.00 98.12 216 CYS A O 1
ATOM 1524 N N . LEU A 1 217 ? -14.193 -3.227 3.958 1.00 98.50 217 LEU A N 1
ATOM 1525 C CA . LEU A 1 217 ? -13.829 -2.537 5.192 1.00 98.50 217 LEU A CA 1
ATOM 1526 C C . LEU A 1 217 ? -13.573 -1.059 4.930 1.00 98.50 217 LEU A C 1
ATOM 1528 O O . LEU A 1 217 ? -12.940 -0.719 3.937 1.00 98.50 217 LEU A O 1
ATOM 1532 N N . THR A 1 218 ? -13.977 -0.209 5.865 1.00 98.44 218 THR A N 1
ATOM 1533 C CA . THR A 1 218 ? -13.402 1.127 6.022 1.00 98.44 218 THR A CA 1
ATOM 1534 C C . THR A 1 218 ? -12.238 0.999 6.991 1.00 98.44 218 THR A C 1
ATOM 1536 O O . THR A 1 218 ? -12.446 0.610 8.139 1.00 98.44 218 THR A O 1
ATOM 1539 N N . VAL A 1 219 ? -11.030 1.290 6.529 1.00 98.50 219 VAL A N 1
ATOM 1540 C CA . VAL A 1 219 ? -9.799 1.263 7.318 1.00 98.50 219 VAL A CA 1
ATOM 1541 C C . VAL A 1 219 ? -9.362 2.694 7.559 1.00 98.50 219 VAL A C 1
ATOM 1543 O O . VAL A 1 219 ? -9.169 3.437 6.600 1.00 98.50 219 VAL A O 1
ATOM 1546 N N . THR A 1 220 ? -9.198 3.070 8.820 1.00 98.56 220 THR A N 1
ATOM 1547 C CA . THR A 1 220 ? -8.683 4.385 9.205 1.00 98.56 220 THR A CA 1
ATOM 1548 C C . THR A 1 220 ? -7.338 4.212 9.889 1.00 98.56 220 THR A C 1
ATOM 1550 O O . THR A 1 220 ? -7.227 3.410 10.814 1.00 98.56 220 THR A O 1
ATOM 1553 N N . LEU A 1 221 ? -6.340 4.956 9.420 1.00 98.44 221 LEU A N 1
ATOM 1554 C CA . LEU A 1 221 ? -4.997 5.044 9.980 1.00 98.44 221 LEU A CA 1
ATOM 1555 C C . LEU A 1 221 ? -4.751 6.480 10.439 1.00 98.44 221 LEU A C 1
ATOM 1557 O O . LEU A 1 221 ? -4.862 7.413 9.643 1.00 98.44 221 LEU A O 1
ATOM 1561 N N . GLU A 1 222 ? -4.394 6.651 11.701 1.00 98.31 222 GLU A N 1
ATOM 1562 C CA . GLU A 1 222 ? -3.904 7.903 12.267 1.00 98.31 222 GLU A CA 1
ATOM 1563 C C . GLU A 1 222 ? -2.392 7.777 12.429 1.00 98.31 222 GLU A C 1
ATOM 1565 O O . GLU A 1 222 ? -1.909 6.988 13.237 1.00 98.31 222 GLU A O 1
ATOM 1570 N N . LEU A 1 223 ? -1.646 8.503 11.600 1.00 97.94 223 LEU A N 1
ATOM 1571 C CA . LEU A 1 223 ? -0.191 8.483 11.550 1.00 97.94 223 LEU A CA 1
ATOM 1572 C C . LEU A 1 223 ? 0.357 9.759 12.182 1.00 97.94 223 LEU A C 1
ATOM 1574 O O . LEU A 1 223 ? 0.119 10.856 11.681 1.00 97.94 223 LEU A O 1
ATOM 1578 N N . GLU A 1 224 ? 1.145 9.606 13.235 1.00 98.00 224 GLU A N 1
ATOM 1579 C CA . GLU A 1 224 ? 1.981 10.659 13.796 1.00 98.00 224 GLU A CA 1
ATOM 1580 C C . GLU A 1 224 ? 3.425 10.449 13.330 1.00 98.00 224 GLU A C 1
ATOM 1582 O O . GLU A 1 224 ? 4.015 9.390 13.548 1.00 98.00 224 GLU A O 1
ATOM 1587 N N . LEU A 1 225 ? 4.001 11.458 12.683 1.00 97.31 225 LEU A N 1
ATOM 1588 C CA . LEU A 1 225 ? 5.408 11.527 12.308 1.00 97.31 225 LEU A CA 1
ATOM 1589 C C . LEU A 1 225 ? 6.098 12.555 13.196 1.00 97.31 225 LEU A C 1
ATOM 1591 O O . LEU A 1 225 ? 5.676 13.706 13.250 1.00 97.31 225 LEU A O 1
ATOM 1595 N N . VAL A 1 226 ? 7.184 12.166 13.855 1.00 97.62 226 VAL A N 1
ATOM 1596 C CA . VAL A 1 226 ? 7.974 13.050 14.719 1.00 97.62 226 VAL A CA 1
ATOM 1597 C C . VAL A 1 226 ? 9.357 13.227 14.097 1.00 97.62 226 VAL A C 1
ATOM 1599 O O . VAL A 1 226 ? 10.201 12.338 14.236 1.00 97.62 226 VAL A O 1
ATOM 1602 N N . PRO A 1 227 ? 9.616 14.334 13.375 1.00 97.00 227 PRO A N 1
ATOM 1603 C CA . PRO A 1 227 ? 10.946 14.638 12.866 1.00 97.00 227 PRO A CA 1
ATOM 1604 C C . PRO A 1 227 ? 11.941 14.808 14.015 1.00 97.00 227 PRO A C 1
ATOM 1606 O O . PRO A 1 227 ? 11.604 15.344 15.068 1.00 97.00 227 PRO A O 1
ATOM 1609 N N . ARG A 1 228 ? 13.199 14.422 13.798 1.00 96.25 228 ARG A N 1
ATOM 1610 C CA . ARG A 1 228 ? 14.267 14.531 14.805 1.00 96.25 228 ARG A CA 1
ATOM 1611 C C . ARG A 1 228 ? 14.450 15.952 15.351 1.00 96.25 228 ARG A C 1
ATOM 1613 O O . ARG A 1 228 ? 14.730 16.114 16.535 1.00 96.25 228 ARG A O 1
ATOM 1620 N N . ASP A 1 229 ? 14.299 16.949 14.481 1.00 94.50 229 ASP A N 1
ATOM 1621 C CA . ASP A 1 229 ? 14.524 18.369 14.769 1.00 94.50 229 ASP A CA 1
ATOM 1622 C C . ASP A 1 229 ? 13.269 19.227 14.484 1.00 94.50 229 ASP A C 1
ATOM 1624 O O . ASP A 1 229 ? 13.385 20.378 14.062 1.00 94.50 229 ASP A O 1
ATOM 1628 N N . GLY A 1 230 ? 12.063 18.678 14.672 1.00 94.62 230 GLY A N 1
ATOM 1629 C CA . GLY A 1 230 ? 10.810 19.372 14.349 1.00 94.62 230 GLY A CA 1
ATOM 1630 C C . GLY A 1 230 ? 9.638 19.011 15.259 1.00 94.62 230 GLY A C 1
ATOM 1631 O O . GLY A 1 230 ? 9.753 18.165 16.143 1.00 94.62 230 GLY A O 1
ATOM 1632 N N . ASP A 1 231 ? 8.508 19.678 15.030 1.00 97.19 231 ASP A N 1
ATOM 1633 C CA . ASP A 1 231 ? 7.255 19.381 15.721 1.00 97.19 231 ASP A CA 1
ATOM 1634 C C . ASP A 1 231 ? 6.575 18.139 15.110 1.00 97.19 231 ASP A C 1
ATOM 1636 O O . ASP A 1 231 ? 6.700 17.908 13.901 1.00 97.19 231 ASP A O 1
ATOM 1640 N N . PRO A 1 232 ? 5.844 17.340 15.913 1.00 96.44 232 PRO A N 1
ATOM 1641 C CA . PRO A 1 232 ? 5.049 16.233 15.407 1.00 96.44 232 PRO A CA 1
ATOM 1642 C C . PRO A 1 232 ? 4.032 16.682 14.359 1.00 96.44 232 PRO A C 1
ATOM 1644 O O . PRO A 1 232 ? 3.357 17.702 14.504 1.00 96.44 232 PRO A O 1
ATOM 1647 N N . VAL A 1 233 ? 3.888 15.863 13.328 1.00 96.00 233 VAL A N 1
ATOM 1648 C CA . VAL A 1 233 ? 2.922 16.022 12.250 1.00 96.00 233 VAL A CA 1
ATOM 1649 C C . VAL A 1 233 ? 1.955 14.852 12.300 1.00 96.00 233 VAL A C 1
ATOM 1651 O O . VAL A 1 233 ? 2.381 13.702 12.317 1.00 96.00 233 VAL A O 1
ATOM 1654 N N . THR A 1 234 ? 0.655 15.135 12.279 1.00 96.44 234 THR A N 1
ATOM 1655 C CA . THR A 1 234 ? -0.381 14.099 12.236 1.00 96.44 234 THR A CA 1
ATOM 1656 C C . THR A 1 234 ? -1.079 14.093 10.887 1.00 96.44 234 THR A C 1
ATOM 1658 O O . THR A 1 234 ? -1.344 15.142 10.301 1.00 96.44 234 THR A O 1
ATOM 1661 N N . ALA A 1 235 ? -1.366 12.900 10.385 1.00 95.69 235 ALA A N 1
ATOM 1662 C CA . ALA A 1 235 ? -2.161 12.688 9.190 1.00 95.69 235 ALA A CA 1
ATOM 1663 C C . ALA A 1 235 ? -3.159 11.558 9.441 1.00 95.69 235 ALA A C 1
ATOM 1665 O O . ALA A 1 235 ? -2.837 10.555 10.078 1.00 95.69 235 ALA A O 1
ATOM 1666 N N . THR A 1 236 ? -4.364 11.700 8.906 1.00 97.31 236 THR A N 1
ATOM 1667 C CA . THR A 1 236 ? -5.385 10.653 8.940 1.00 97.31 236 THR A CA 1
ATOM 1668 C C . THR A 1 236 ? -5.638 10.165 7.526 1.00 97.31 236 THR A C 1
ATOM 1670 O O . THR A 1 236 ? -5.996 10.949 6.649 1.00 97.31 236 THR A O 1
ATOM 1673 N N . GLN A 1 237 ? -5.507 8.864 7.306 1.00 96.25 237 GLN A N 1
ATOM 1674 C CA . GLN A 1 237 ? -5.891 8.204 6.065 1.00 96.25 237 GLN A CA 1
ATOM 1675 C C . GLN A 1 237 ? -7.121 7.334 6.315 1.00 96.25 237 GLN A C 1
ATOM 1677 O O . GLN A 1 237 ? -7.193 6.615 7.305 1.00 96.25 237 GLN A O 1
ATOM 1682 N N . THR A 1 238 ? -8.109 7.405 5.430 1.00 97.56 238 THR A N 1
ATOM 1683 C CA . THR A 1 238 ? -9.289 6.541 5.437 1.00 97.56 238 THR A CA 1
ATOM 1684 C C . THR A 1 238 ? -9.461 5.907 4.068 1.00 97.56 238 THR A C 1
ATOM 1686 O O . THR A 1 238 ? -9.768 6.591 3.092 1.00 97.56 238 THR A O 1
ATOM 1689 N N . ASP A 1 239 ? -9.326 4.589 4.026 1.00 97.38 239 ASP A N 1
ATOM 1690 C CA . ASP A 1 239 ? -9.402 3.786 2.815 1.00 97.38 239 ASP A CA 1
ATOM 1691 C C . ASP A 1 239 ? -10.589 2.827 2.878 1.00 97.38 239 ASP A C 1
ATOM 1693 O O . ASP A 1 239 ? -10.897 2.257 3.924 1.00 97.38 239 ASP A O 1
ATOM 1697 N N . THR A 1 240 ? -11.232 2.575 1.742 1.00 97.81 240 THR A N 1
ATOM 1698 C CA . THR A 1 240 ? -12.189 1.471 1.607 1.00 97.81 240 THR A CA 1
ATOM 1699 C C . THR A 1 240 ? -11.518 0.286 0.928 1.00 97.81 240 THR A C 1
ATOM 1701 O O . THR A 1 240 ? -11.174 0.362 -0.250 1.00 97.81 240 THR A O 1
ATOM 1704 N N . TRP A 1 241 ? -11.364 -0.822 1.650 1.00 97.94 241 TRP A N 1
ATOM 1705 C CA . TRP A 1 241 ? -10.751 -2.061 1.178 1.00 97.94 241 TRP A CA 1
ATOM 1706 C C . TRP A 1 241 ? -11.816 -3.085 0.810 1.00 97.94 241 TRP A C 1
ATOM 1708 O O . TRP A 1 241 ? -12.597 -3.499 1.664 1.00 97.94 241 TRP A O 1
ATOM 1718 N N . CYS A 1 242 ? -11.824 -3.555 -0.434 1.00 97.38 242 CYS A N 1
ATOM 1719 C CA . CYS A 1 242 ? -12.775 -4.565 -0.894 1.00 97.38 242 CYS A CA 1
ATOM 1720 C C . CYS A 1 242 ? -12.072 -5.874 -1.294 1.00 97.38 242 CYS A C 1
ATOM 1722 O O . CYS A 1 242 ? -11.004 -5.831 -1.916 1.00 97.38 242 CYS A O 1
ATOM 1724 N N . PRO A 1 243 ? -12.653 -7.050 -0.975 1.00 96.62 243 PRO A N 1
ATOM 1725 C CA . PRO A 1 243 ? -12.072 -8.344 -1.326 1.00 96.62 243 PRO A CA 1
ATOM 1726 C C . PRO A 1 243 ? -11.700 -8.455 -2.812 1.00 96.62 243 PRO A C 1
ATOM 1728 O O . PRO A 1 243 ? -12.515 -8.174 -3.689 1.00 96.62 243 PRO A O 1
ATOM 1731 N N . GLY A 1 244 ? -10.455 -8.846 -3.094 1.00 95.12 244 GLY A N 1
ATOM 1732 C CA . GLY A 1 244 ? -9.900 -9.017 -4.441 1.00 95.12 244 GLY A CA 1
ATOM 1733 C C . GLY A 1 244 ? -9.716 -7.731 -5.251 1.00 95.12 244 GLY A C 1
ATOM 1734 O O . GLY A 1 244 ? -9.299 -7.808 -6.407 1.00 95.12 244 GLY A O 1
ATOM 1735 N N . ARG A 1 245 ? -10.033 -6.561 -4.682 1.00 95.69 245 ARG A N 1
ATOM 1736 C CA . ARG A 1 245 ? -9.993 -5.266 -5.378 1.00 95.69 245 ARG A CA 1
ATOM 1737 C C . ARG A 1 245 ? -9.007 -4.273 -4.778 1.00 95.69 245 ARG A C 1
ATOM 1739 O O . ARG A 1 245 ? -8.645 -3.332 -5.476 1.00 95.69 245 ARG A O 1
ATOM 1746 N N . GLY A 1 246 ? -8.553 -4.487 -3.547 1.00 96.12 246 GLY A N 1
ATOM 1747 C CA . GLY A 1 246 ? -7.699 -3.550 -2.822 1.00 96.12 246 GLY A CA 1
ATOM 1748 C C . GLY A 1 246 ? -8.471 -2.334 -2.330 1.00 96.12 246 GLY A C 1
ATOM 1749 O O . GLY A 1 246 ? -9.665 -2.419 -2.029 1.00 96.12 246 GLY A O 1
ATOM 1750 N N . VAL A 1 247 ? -7.762 -1.211 -2.257 1.00 96.62 247 VAL A N 1
ATOM 1751 C CA . VAL A 1 247 ? -8.323 0.109 -1.961 1.00 96.62 247 VAL A CA 1
ATOM 1752 C C . VAL A 1 247 ? -9.134 0.587 -3.164 1.00 96.62 247 VAL A C 1
ATOM 1754 O O . VAL A 1 247 ? -8.581 0.736 -4.250 1.00 96.62 247 VAL A O 1
ATOM 1757 N N . VAL A 1 248 ? -10.437 0.808 -2.972 1.00 95.62 248 VAL A N 1
ATOM 1758 C CA . VAL A 1 248 ? -11.366 1.298 -4.013 1.00 95.62 248 VAL A CA 1
ATOM 1759 C C . VAL A 1 248 ? -11.786 2.755 -3.815 1.00 95.62 248 VAL A C 1
ATOM 1761 O O . VAL A 1 248 ? -12.419 3.330 -4.694 1.00 95.62 248 VAL A O 1
ATOM 1764 N N . ALA A 1 249 ? -11.474 3.322 -2.652 1.00 94.31 249 ALA A N 1
ATOM 1765 C CA . ALA A 1 249 ? -11.635 4.731 -2.324 1.00 94.31 249 ALA A CA 1
ATOM 1766 C C . ALA A 1 249 ? -10.603 5.081 -1.249 1.00 94.31 249 ALA A C 1
ATOM 1768 O O . ALA A 1 249 ? -10.385 4.278 -0.341 1.00 94.31 249 ALA A O 1
ATOM 1769 N N . SER A 1 2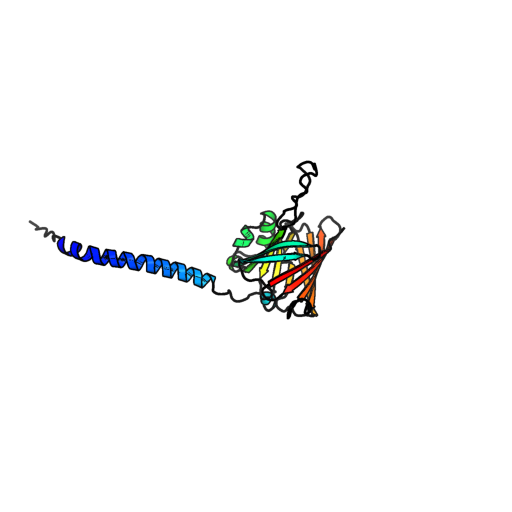50 ? -9.995 6.259 -1.343 1.00 93.06 250 SER A N 1
ATOM 1770 C CA . SER A 1 250 ? -8.984 6.746 -0.403 1.00 93.06 250 SER A CA 1
ATOM 1771 C C . SER A 1 250 ? -9.263 8.208 -0.093 1.00 93.06 250 SER A C 1
ATOM 1773 O O . SER A 1 250 ? -9.599 8.987 -0.982 1.00 93.06 250 SER A O 1
ATOM 1775 N N . ARG A 1 251 ? -9.121 8.594 1.170 1.00 93.25 251 ARG A N 1
ATOM 1776 C CA . ARG A 1 251 ? -9.156 9.990 1.603 1.00 93.25 251 ARG A CA 1
ATOM 1777 C C . ARG A 1 251 ? -8.057 10.199 2.625 1.00 93.25 251 ARG A C 1
ATOM 1779 O O . ARG A 1 251 ? -8.039 9.519 3.645 1.00 93.25 251 ARG A O 1
ATOM 1786 N N . ALA A 1 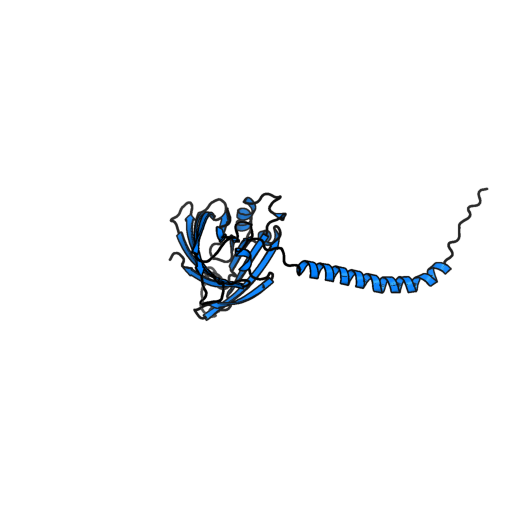252 ? -7.195 11.173 2.377 1.00 91.19 252 ALA A N 1
ATOM 1787 C CA . ALA A 1 252 ? -6.206 11.619 3.343 1.00 91.19 252 ALA A CA 1
ATOM 1788 C C . ALA A 1 252 ? -6.538 13.038 3.811 1.00 91.19 252 ALA A C 1
ATOM 1790 O O . ALA A 1 252 ? -6.925 13.889 3.010 1.00 91.19 252 ALA A O 1
ATOM 1791 N N . THR A 1 253 ? -6.365 13.276 5.103 1.00 91.69 253 THR A N 1
ATOM 1792 C CA . THR A 1 253 ? -6.360 14.602 5.718 1.00 91.69 253 THR A CA 1
ATOM 1793 C C . THR A 1 253 ? -4.981 14.775 6.342 1.00 91.69 253 THR A C 1
ATOM 1795 O O . THR A 1 253 ? -4.613 14.006 7.230 1.00 91.69 253 THR A O 1
ATOM 1798 N N . GLY A 1 254 ? -4.189 15.710 5.821 1.00 79.56 254 GLY A N 1
ATOM 1799 C CA . GLY A 1 254 ? -2.837 16.001 6.306 1.00 79.56 254 GLY A CA 1
ATOM 1800 C C . GLY A 1 254 ? -2.790 17.227 7.223 1.00 79.56 254 GLY A C 1
ATOM 1801 O O . GLY A 1 254 ? -3.823 17.873 7.411 1.00 79.56 254 GLY A O 1
ATOM 1802 N N . PRO A 1 255 ? -1.609 17.550 7.779 1.00 63.31 255 PRO A N 1
ATOM 1803 C CA . PRO A 1 255 ? -1.390 18.837 8.437 1.00 63.31 255 PRO A CA 1
ATOM 1804 C C . PRO A 1 255 ? -1.595 19.979 7.425 1.00 63.31 255 PRO A C 1
ATOM 1806 O O . PRO A 1 255 ? -1.153 19.872 6.279 1.00 63.31 255 PRO A O 1
ATOM 1809 N N . ASP A 1 256 ? -2.267 21.046 7.855 1.00 39.88 256 ASP A N 1
ATOM 1810 C CA . ASP A 1 256 ? -2.319 22.323 7.127 1.00 39.88 256 ASP A CA 1
ATOM 1811 C C . ASP A 1 256 ? -0.952 23.034 7.123 1.00 39.88 256 ASP A C 1
ATOM 1813 O O . ASP A 1 256 ? -0.224 22.941 8.144 1.00 39.88 256 ASP A O 1
#

Sequence (256 aa):
MADSTAATADPELDRVAAPRRRLAAAIVVPAVVVLGAGGIAWADLAPAPPVGGAAARYLPADGSAQLQLDADGGADVVESTRAVGPTLLLELPALAADHVWGQFDDDEVAGLRLWRRTVTPLDSEVPPDAGAEPDDTPAPDAQVSMLARLGPEGVGLLATTGTASGLSFSPALPVLPADVVPGSHWEGEGEALPQGFATYRVEGSAAAADAVGEGCLTVTLELELVPRDGDPVTATQTDTWCPGRGVVASRATGPD

Radius of gyration: 27.5 Å; chains: 1; bounding box: 78×86×64 Å

Secondary structure (DSSP, 8-state):
----------TTHHHHHHHHHHHHHHHHHHHHHHHHHHHHHHHHHSPPPP-STTGGGGSPPTTEEEEEE-TTS-EEEEEEEEEESSTTTTTS-HHHHHHHHTTS-HHHHTT-EEEEEEEEES-----TT----TTSS--TT--EEEEEEEETTEEEEEEEESSSS-EEEEEEEEEEETT--TT-EEEEEEEESGGGSEEEEEEEEEEE-TTT-TT-EEEEEEEEEEETTS--EEEEEEEEEETTTEEEEEEEE---

pLDDT: mean 86.59, std 14.96, range [39.88, 98.75]

Foldseek 3Di:
DDDDPDDDDDPVVVVVVVVVVVVVCVPVVVVCVCCVVVVVVVVVVPPDDQFQAQLSQLAADAQDWDWFAAPVGWIKIKTKHKDAACVVLVVDDPQLSVQLVVQDDPVVRRGWIKMKIKIWTDPPPPPPDPPDDPPPDLPSGQIKMWMWTRHNQHTFTQWIDSDPDIKGWVPGHDQAGNPDDAFDKDKDKGAMGPPRQKIKIKIKHWHDPPVVHPPKIWIKIWMWIGGPPDDIWIKIKIFIGDGNHGTNYIDIDTDD